Protein 4MPH (pdb70)

Nearest PDB structures (foldseek):
  4mph-assembly1_B  TM=1.005E+00  e=1.542E-41  Bacillus anthracis
  4jid-assembly1_A  TM=9.919E-01  e=3.535E-38  Bacillus anthracis str. Ames
  4jid-assembly2_B  TM=9.952E-01  e=9.475E-37  Bacillus anthracis str. Ames
  4ox3-assembly1_A  TM=9.688E-01  e=3.062E-25  Bacillus subtilis subsp. subtilis str. 168
  4oxd-assembly5_E  TM=8.898E-01  e=6.301E-14  Streptococcus pneumoniae R6

Structure (mmCIF, N/CA/C/O backbone):
data_4MPH
#
_entry.id   4MPH
#
_cell.length_a   76.831
_cell.length_b   112.337
_cell.length_c   125.666
_cell.angle_alpha   90.00
_cell.angle_beta   90.00
_cell.angle_gamma   90.00
#
_symmetry.space_group_name_H-M   'I 2 2 2'
#
loop_
_entity.id
_entity.type
_entity.pdbx_description
1 polymer 'D-alanyl-D-alanine carboxypeptidase family protein'
2 non-polymer 'ZINC ION'
3 non-polymer 'CHLORIDE ION'
4 non-polymer 3,6,9,12,15,18,21,24,27,30,33,36,39-TRIDECAOXAHENTETRACONTANE-1,41-DIOL
5 water water
#
loop_
_atom_site.group_PDB
_atom_site.id
_atom_site.type_symbol
_atom_site.label_atom_id
_atom_site.label_alt_id
_atom_site.label_comp_id
_atom_site.label_asym_id
_atom_site.label_entity_id
_atom_site.label_seq_id
_atom_site.pdbx_PDB_ins_code
_atom_site.Cartn_x
_atom_site.Cartn_y
_atom_site.Cartn_z
_atom_site.occupancy
_atom_site.B_iso_or_equiv
_atom_site.auth_seq_id
_atom_site.auth_comp_id
_atom_site.auth_asym_id
_atom_site.auth_atom_id
_atom_site.pdbx_PDB_model_num
ATOM 1 N N . ALA A 1 4 ? 31.796 47.489 3.843 1.00 90.41 55 ALA A N 1
ATOM 2 C CA . ALA A 1 4 ? 33.138 47.793 3.358 1.00 87.65 55 ALA A CA 1
ATOM 3 C C . ALA A 1 4 ? 33.477 49.274 3.529 1.00 89.06 55 ALA A C 1
ATOM 4 O O . ALA A 1 4 ? 33.230 50.093 2.640 1.00 89.77 55 ALA A O 1
ATOM 6 N N . SER A 1 5 ? 34.046 49.601 4.685 1.00 88.31 56 SER A N 1
ATOM 7 C CA . SER A 1 5 ? 34.470 50.959 4.999 1.00 84.81 56 SER A CA 1
ATOM 8 C C . SER A 1 5 ? 35.993 51.018 5.153 1.00 77.59 56 SER A C 1
ATOM 9 O O . SER A 1 5 ? 36.686 50.014 4.962 1.00 67.35 56 SER A O 1
ATOM 12 N N . SER A 1 6 ? 36.502 52.194 5.511 1.00 77.31 57 SER A N 1
ATOM 13 C CA . SER A 1 6 ? 37.942 52.435 5.601 1.00 72.15 57 SER A CA 1
ATOM 14 C C . SER A 1 6 ? 38.653 51.563 6.641 1.00 60.91 57 SER A C 1
ATOM 15 O O . SER A 1 6 ? 39.746 51.048 6.391 1.00 50.86 57 SER A O 1
ATOM 18 N N . PHE A 1 7 ? 38.041 51.402 7.810 1.00 51.67 58 PHE A N 1
ATOM 19 C CA . PHE A 1 7 ? 38.659 50.613 8.872 1.00 54.64 58 PHE A CA 1
ATOM 20 C C . PHE A 1 7 ? 38.485 49.107 8.652 1.00 44.95 58 PHE A C 1
ATOM 21 O O . PHE A 1 7 ? 39.158 48.303 9.293 1.00 42.40 58 PHE A O 1
ATOM 29 N N . ALA A 1 8 ? 37.580 48.729 7.751 1.00 41.04 59 ALA A N 1
ATOM 30 C CA . ALA A 1 8 ? 37.428 47.321 7.381 1.00 41.29 59 ALA A CA 1
ATOM 31 C C . ALA A 1 8 ? 38.360 46.935 6.226 1.00 42.75 59 ALA A C 1
ATOM 32 O O . ALA A 1 8 ? 38.386 45.778 5.794 1.00 40.15 59 ALA A O 1
ATOM 34 N N . SER A 1 9 ? 39.114 47.907 5.720 1.00 39.11 60 SER A N 1
ATOM 35 C CA . SER A 1 9 ? 40.076 47.629 4.661 1.00 40.02 60 SER A CA 1
ATOM 36 C C . SER A 1 9 ? 41.164 46.681 5.150 1.00 32.92 60 SER A C 1
ATOM 37 O O . SER A 1 9 ? 41.633 46.776 6.293 1.00 29.09 60 SER A O 1
ATOM 40 N N . VAL A 1 10 ? 41.563 45.766 4.275 1.00 33.98 61 VAL A N 1
ATOM 41 C CA . VAL A 1 10 ? 42.686 44.870 4.541 1.00 31.63 61 VAL A CA 1
ATOM 42 C C . VAL A 1 10 ? 43.971 45.683 4.740 1.00 30.67 61 VAL A C 1
ATOM 43 O O . VAL A 1 10 ? 44.914 45.238 5.410 1.00 29.89 61 VAL A O 1
ATOM 47 N N . GLN A 1 11 ? 43.996 46.898 4.195 1.00 27.43 62 GLN A N 1
ATOM 48 C CA . GLN A 1 11 ? 45.155 47.773 4.376 1.00 27.83 62 GLN A CA 1
ATOM 49 C C . GLN A 1 11 ? 44.988 48.811 5.489 1.00 32.40 62 GLN A C 1
ATOM 50 O O . GLN A 1 11 ? 45.811 49.715 5.614 1.00 32.14 62 GLN A O 1
ATOM 56 N N . ALA A 1 12 ? 43.937 48.682 6.297 1.00 33.93 63 ALA A N 1
ATOM 57 C CA . ALA A 1 12 ? 43.663 49.657 7.358 1.00 34.59 63 ALA A CA 1
ATOM 58 C C . ALA A 1 12 ? 44.823 49.830 8.355 1.00 30.70 63 ALA A C 1
ATOM 59 O O . ALA A 1 12 ? 45.486 48.862 8.743 1.00 25.26 63 ALA A O 1
ATOM 61 N N . VAL A 1 13 ? 45.063 51.069 8.774 1.00 29.11 64 VAL A N 1
ATOM 62 C CA . VAL A 1 13 ? 46.054 51.330 9.812 1.00 32.06 64 VAL A CA 1
ATOM 63 C C . VAL A 1 13 ? 45.368 51.516 11.163 1.00 31.82 64 VAL A C 1
ATOM 64 O O . VAL A 1 13 ? 44.558 52.425 11.338 1.00 33.70 64 VAL A O 1
ATOM 68 N N . VAL A 1 14 ? 45.684 50.643 12.110 1.00 28.20 65 VAL A N 1
ATOM 69 C CA . VAL A 1 14 ? 45.215 50.803 13.480 1.00 25.82 65 VAL A CA 1
ATOM 70 C C . VAL A 1 14 ? 46.437 50.883 14.381 1.00 29.65 65 VAL A C 1
ATOM 71 O O . VAL A 1 14 ? 47.251 49.954 14.414 1.00 27.99 65 VAL A O 1
ATOM 75 N N . ASN A 1 15 ? 46.581 52.003 15.084 1.00 30.18 66 ASN A N 1
ATOM 76 C CA . ASN A 1 15 ? 47.706 52.202 16.001 1.00 32.68 66 ASN A CA 1
ATOM 77 C C . ASN A 1 15 ? 47.302 53.164 17.115 1.00 34.23 66 ASN A C 1
ATOM 78 O O . ASN A 1 15 ? 46.111 53.449 17.279 1.00 32.26 66 ASN A O 1
ATOM 83 N N . LYS A 1 16 ? 48.275 53.685 17.856 1.00 37.45 67 LYS A N 1
ATOM 84 C CA . LYS A 1 16 ? 47.961 54.583 18.971 1.00 42.16 67 LYS A CA 1
ATOM 85 C C . LYS A 1 16 ? 47.192 55.802 18.492 1.00 40.82 67 LYS A C 1
ATOM 86 O O . LYS A 1 16 ? 46.279 56.275 19.168 1.00 37.68 67 LYS A O 1
ATOM 92 N N . GLU A 1 17 ? 47.557 56.300 17.315 1.00 40.24 68 GLU A N 1
ATOM 93 C CA . GLU A 1 17 ? 46.913 57.486 16.769 1.00 46.79 68 GLU A CA 1
ATOM 94 C C . GLU A 1 17 ? 45.555 57.149 16.159 1.00 38.91 68 GLU A C 1
ATOM 95 O O . GLU A 1 17 ? 44.553 57.812 16.440 1.00 38.85 68 GLU A O 1
ATOM 101 N N . TYR A 1 18 ? 45.520 56.106 15.338 1.00 34.86 69 TYR A N 1
ATOM 102 C CA . TYR A 1 18 ? 44.299 55.770 14.610 1.00 38.79 69 TYR A CA 1
ATOM 103 C C . TYR A 1 18 ? 43.607 54.538 15.193 1.00 35.16 69 TYR A C 1
ATOM 104 O O . TYR A 1 18 ? 44.145 53.431 15.152 1.00 36.10 69 TYR A O 1
ATOM 113 N N . GLY A 1 19 ? 42.411 54.736 15.743 1.00 37.29 70 GLY A N 1
ATOM 114 C CA . GLY A 1 19 ? 41.694 53.651 16.387 1.00 37.87 70 GLY A CA 1
ATOM 115 C C . GLY A 1 19 ? 40.503 53.149 15.592 1.00 41.51 70 GLY A C 1
ATOM 116 O O . GLY A 1 19 ? 40.157 53.711 14.551 1.00 41.54 70 GLY A O 1
ATOM 117 N N . LEU A 1 20 ? 39.880 52.084 16.091 1.00 38.45 71 LEU A N 1
ATOM 118 C CA . LEU A 1 20 ? 38.690 51.504 15.476 1.00 36.03 71 LEU A CA 1
ATOM 119 C C . LEU A 1 20 ? 37.437 51.985 16.176 1.00 43.43 71 LEU A C 1
ATOM 120 O O . LEU A 1 20 ? 37.512 52.483 17.301 1.00 48.29 71 LEU A O 1
ATOM 125 N N . PRO A 1 21 ? 36.273 51.840 15.513 1.00 49.83 72 PRO A N 1
ATOM 126 C CA . PRO A 1 21 ? 34.993 52.012 16.213 1.00 50.12 72 PRO A CA 1
ATOM 127 C C . PRO A 1 21 ? 34.913 51.031 17.380 1.00 49.46 72 PRO A C 1
ATOM 128 O O . PRO A 1 21 ? 35.470 49.936 17.270 1.00 44.86 72 PRO A O 1
ATOM 132 N N . GLU A 1 22 ? 34.248 51.400 18.473 1.00 56.53 73 GLU A N 1
ATOM 133 C CA . GLU A 1 22 ? 34.259 50.546 19.665 1.00 59.19 73 GLU A CA 1
ATOM 134 C C . GLU A 1 22 ? 33.407 49.285 19.511 1.00 53.83 73 GLU A C 1
ATOM 135 O O . GLU A 1 22 ? 33.667 48.268 20.159 1.00 54.15 73 GLU A O 1
ATOM 141 N N . ASP A 1 23 ? 32.399 49.348 18.649 1.00 53.53 74 ASP A N 1
ATOM 142 C CA . ASP A 1 23 ? 31.621 48.157 18.339 1.00 60.07 74 ASP A CA 1
ATOM 143 C C . ASP A 1 23 ? 32.258 47.279 17.251 1.00 58.06 74 ASP A C 1
ATOM 144 O O . ASP A 1 23 ? 31.665 46.276 16.848 1.00 64.93 74 ASP A O 1
ATOM 149 N N . TYR A 1 24 ? 33.450 47.639 16.773 1.00 47.62 75 TYR A N 1
ATOM 150 C CA . TYR A 1 24 ? 33.969 46.967 15.577 1.00 41.26 75 TYR A CA 1
ATOM 151 C C . TYR A 1 24 ? 34.375 45.511 15.783 1.00 37.07 75 TYR A C 1
ATOM 152 O O . TYR A 1 24 ? 35.309 45.190 16.534 1.00 32.83 75 TYR A O 1
ATOM 161 N N . LYS A 1 25 ? 33.658 44.645 15.079 1.00 36.67 76 LYS A N 1
ATOM 162 C CA . LYS A 1 25 ? 33.976 43.233 14.995 1.00 39.19 76 LYS A CA 1
ATOM 163 C C . LYS A 1 25 ? 33.790 42.834 13.540 1.00 35.13 76 LYS A C 1
ATOM 164 O O . LYS A 1 25 ? 32.731 43.089 12.965 1.00 35.94 76 LYS A O 1
ATOM 170 N N . PRO A 1 26 ? 34.811 42.220 12.932 1.00 31.16 77 PRO A N 1
ATOM 171 C CA . PRO A 1 26 ? 34.655 41.751 11.546 1.00 31.43 77 PRO A CA 1
ATOM 172 C C . PRO A 1 26 ? 33.522 40.732 11.447 1.00 39.90 77 PRO A C 1
ATOM 173 O O . PRO A 1 26 ? 33.281 40.015 12.416 1.00 33.72 77 PRO A O 1
ATOM 177 N N . GLU A 1 27 ? 32.836 40.665 10.309 1.00 38.34 78 GLU A N 1
ATOM 178 C CA . GLU A 1 27 ? 31.678 39.780 10.188 1.00 38.64 78 GLU A CA 1
ATOM 179 C C . GLU A 1 27 ? 32.002 38.483 9.461 1.00 38.91 78 GLU A C 1
ATOM 180 O O . GLU A 1 27 ? 31.125 37.640 9.259 1.00 41.01 78 GLU A O 1
ATOM 186 N N . ASP A 1 28 ? 33.268 38.318 9.093 1.00 25.38 79 ASP A N 1
ATOM 187 C CA . ASP A 1 28 ? 33.688 37.149 8.337 1.00 29.43 79 ASP A CA 1
ATOM 188 C C . ASP A 1 28 ? 34.775 36.381 9.089 1.00 30.70 79 ASP A C 1
ATOM 189 O O . ASP A 1 28 ? 35.715 35.855 8.481 1.00 20.78 79 ASP A O 1
ATOM 194 N N . LEU A 1 29 ? 34.652 36.313 10.415 1.00 22.47 80 LEU A N 1
ATOM 195 C CA . LEU A 1 29 ? 35.655 35.614 11.209 1.00 24.84 80 LEU A CA 1
ATOM 196 C C . LEU A 1 29 ? 35.551 34.095 11.011 1.00 18.49 80 LEU A C 1
ATOM 197 O O . LEU A 1 29 ? 34.452 33.529 10.985 1.00 19.79 80 LEU A O 1
ATOM 202 N N . VAL A 1 30 ? 36.701 33.440 10.873 1.00 17.14 81 VAL A N 1
ATOM 203 C CA . VAL A 1 30 ? 36.752 31.977 10.754 1.00 17.66 81 VAL A CA 1
ATOM 204 C C . VAL A 1 30 ? 38.009 31.509 11.469 1.00 19.39 81 VAL A C 1
ATOM 205 O O . VAL A 1 30 ? 38.930 32.306 11.682 1.00 18.51 81 VAL A O 1
ATOM 209 N N . VAL A 1 31 ? 38.062 30.233 11.846 1.00 18.52 82 VAL A N 1
ATOM 210 C CA . VAL A 1 31 ? 39.282 29.701 12.444 1.00 15.28 82 VAL A CA 1
ATOM 211 C C . VAL A 1 31 ? 40.155 29.075 11.348 1.00 18.48 82 VAL A C 1
ATOM 212 O O . VAL A 1 31 ? 39.705 28.191 10.621 1.00 16.93 82 VAL A O 1
ATOM 216 N N . PRO A 1 32 ? 41.394 29.549 11.204 1.00 19.60 83 PRO A N 1
ATOM 217 C CA . PRO A 1 32 ? 42.241 28.923 10.179 1.00 21.83 83 PRO A CA 1
ATOM 218 C C . PRO A 1 32 ? 42.590 27.470 10.529 1.00 21.27 83 PRO A C 1
ATOM 219 O O . PRO A 1 32 ? 42.804 27.144 11.705 1.00 22.60 83 PRO A O 1
ATOM 223 N N . ASN A 1 33 ? 42.677 26.618 9.511 1.00 20.66 84 ASN A N 1
ATOM 224 C CA . ASN A 1 33 ? 43.051 25.217 9.697 1.00 26.66 84 ASN A CA 1
ATOM 225 C C . ASN A 1 33 ? 44.569 25.053 9.897 1.00 25.83 84 ASN A C 1
ATOM 226 O O . ASN A 1 33 ? 45.271 24.539 9.014 1.00 24.07 84 ASN A O 1
ATOM 231 N N . VAL A 1 34 ? 45.065 25.492 11.056 1.00 20.06 85 VAL A N 1
ATOM 232 C CA . VAL A 1 34 ? 46.494 25.421 11.384 1.00 18.88 85 VAL A CA 1
ATOM 233 C C . VAL A 1 34 ? 46.647 24.927 12.823 1.00 22.82 85 VAL A C 1
ATOM 234 O O . VAL A 1 34 ? 45.676 24.967 13.585 1.00 19.43 85 VAL A O 1
ATOM 238 N N . PRO A 1 35 ? 47.845 24.430 13.191 1.00 20.38 86 PRO A N 1
ATOM 239 C CA . PRO A 1 35 ? 48.077 24.087 14.606 1.00 21.23 86 PRO A CA 1
ATOM 240 C C . PRO A 1 35 ? 48.087 25.332 15.484 1.00 16.96 86 PRO A C 1
ATOM 241 O O . PRO A 1 35 ? 48.646 26.359 15.081 1.00 18.11 86 PRO A O 1
ATOM 245 N N . PHE A 1 36 ? 47.513 25.218 16.680 1.00 17.06 87 PHE A N 1
ATOM 246 C CA . PHE A 1 36 ? 47.488 26.294 17.667 1.00 19.42 87 PHE A CA 1
ATOM 247 C C . PHE A 1 36 ? 48.262 25.884 18.913 1.00 21.16 87 PHE A C 1
ATOM 248 O O . PHE A 1 36 ? 48.478 24.697 19.146 1.00 19.26 87 PHE A O 1
ATOM 256 N N . SER A 1 37 ? 48.643 26.863 19.729 1.00 17.02 88 SER A N 1
ATOM 257 C CA . SER A 1 37 ? 49.413 26.603 20.946 1.00 18.99 88 SER A CA 1
ATOM 258 C C . SER A 1 37 ? 48.515 26.262 22.138 1.00 22.14 88 SER A C 1
ATOM 259 O O . SER A 1 37 ? 48.997 25.988 23.243 1.00 19.60 88 SER A O 1
ATOM 262 N N . PHE A 1 38 ? 47.206 26.278 21.915 1.00 18.08 89 PHE A N 1
ATOM 263 C CA . PHE A 1 38 ? 46.242 25.858 22.939 1.00 21.60 89 PHE A CA 1
ATOM 264 C C . PHE A 1 38 ? 45.177 25.004 22.255 1.00 20.54 89 PHE A C 1
ATOM 265 O O . PHE A 1 38 ? 44.952 25.132 21.046 1.00 19.99 89 PHE A O 1
ATOM 273 N N . SER A 1 39 ? 44.506 24.153 23.023 1.00 17.72 90 SER A N 1
ATOM 274 C CA . SER A 1 39 ? 43.456 23.309 22.471 1.00 26.35 90 SER A CA 1
ATOM 275 C C . SER A 1 39 ? 42.096 23.981 22.649 1.00 30.56 90 SER A C 1
ATOM 276 O O . SER A 1 39 ? 41.927 24.825 23.533 1.00 26.52 90 SER A O 1
ATOM 279 N N . GLY A 1 40 ? 41.138 23.605 21.804 1.00 29.59 91 GLY A N 1
ATOM 280 C CA . GLY A 1 40 ? 39.784 24.118 21.903 1.00 29.67 91 GLY A CA 1
ATOM 281 C C . GLY A 1 40 ? 39.577 25.341 21.029 1.00 27.83 91 GLY A C 1
ATOM 282 O O . GLY A 1 40 ? 40.493 25.789 20.325 1.00 23.53 91 GLY A O 1
ATOM 283 N N . THR A 1 41 ? 38.366 25.888 21.083 1.00 22.88 92 THR A N 1
ATOM 284 C CA . THR A 1 41 ? 38.007 27.057 20.282 1.00 19.62 92 THR A CA 1
ATOM 285 C C . THR A 1 41 ? 37.719 28.258 21.174 1.00 16.69 92 THR A C 1
ATOM 286 O O . THR A 1 41 ? 36.845 28.209 22.047 1.00 22.57 92 THR A O 1
ATOM 290 N N . LEU A 1 42 ? 38.435 29.347 20.925 1.00 15.37 93 LEU A N 1
ATOM 291 C CA . LEU A 1 42 ? 38.300 30.562 21.719 1.00 22.12 93 LEU A CA 1
ATOM 292 C C . LEU A 1 42 ? 38.192 31.701 20.728 1.00 20.59 93 LEU A C 1
ATOM 293 O O . LEU A 1 42 ? 38.473 31.498 19.556 1.00 15.05 93 LEU A O 1
ATOM 298 N N . GLU A 1 43 ? 37.794 32.891 21.171 1.00 17.85 94 GLU A N 1
ATOM 299 C CA . GLU A 1 43 ? 37.711 34.019 20.239 1.00 15.11 94 GLU A CA 1
ATOM 300 C C . GLU A 1 43 ? 39.060 34.296 19.577 1.00 18.46 94 GLU A C 1
ATOM 301 O O . GLU A 1 43 ? 39.107 34.704 18.416 1.00 18.66 94 GLU A O 1
ATOM 307 N N . LYS A 1 44 ? 40.156 34.050 20.298 1.00 13.06 95 LYS A N 1
ATOM 308 C CA . LYS A 1 44 ? 41.503 34.290 19.736 1.00 14.60 95 LYS A CA 1
ATOM 309 C C . LYS A 1 44 ? 41.908 33.265 18.667 1.00 18.98 95 LYS A C 1
ATOM 310 O O . LYS A 1 44 ? 42.976 33.387 18.027 1.00 15.75 95 LYS A O 1
ATOM 316 N N . SER A 1 45 ? 41.056 32.262 18.465 1.00 17.77 96 SER A N 1
ATOM 317 C CA . SER A 1 45 ? 41.266 31.295 17.389 1.00 17.68 96 SER A CA 1
ATOM 318 C C . SER A 1 45 ? 40.974 31.888 16.014 1.00 16.98 96 SER A C 1
ATOM 319 O O . SER A 1 45 ? 41.406 31.336 15.006 1.00 17.56 96 SER A O 1
ATOM 322 N N . TYR A 1 46 ? 40.228 32.992 15.964 1.00 15.47 97 TYR A N 1
ATOM 323 C CA . TYR A 1 46 ? 39.650 33.465 14.691 1.00 15.01 97 TYR A CA 1
ATOM 324 C C . TYR A 1 46 ? 40.469 34.533 13.960 1.00 18.46 97 TYR A C 1
ATOM 325 O O . TYR A 1 46 ? 41.146 35.348 14.584 1.00 16.34 97 TYR A O 1
ATOM 334 N N . LEU A 1 47 ? 40.374 34.533 12.633 1.00 14.13 98 LEU A N 1
ATOM 335 C CA . LEU A 1 47 ? 40.865 35.629 11.808 1.00 19.94 98 LEU A CA 1
ATOM 336 C C . LEU A 1 47 ? 39.791 35.911 10.777 1.00 17.82 98 LEU A C 1
ATOM 337 O O . LEU A 1 47 ? 38.934 35.052 10.524 1.00 17.83 98 LEU A O 1
ATOM 342 N N . ARG A 1 48 ? 39.828 37.094 10.169 1.00 19.87 99 ARG A N 1
ATOM 343 C CA . ARG A 1 48 ? 38.978 37.338 9.010 1.00 20.15 99 ARG A CA 1
ATOM 344 C C . ARG A 1 48 ? 39.348 36.332 7.930 1.00 19.24 99 ARG A C 1
ATOM 345 O O . ARG A 1 48 ? 40.514 35.954 7.800 1.00 16.71 99 ARG A O 1
ATOM 353 N N . LYS A 1 49 ? 38.340 35.903 7.177 1.00 20.52 100 LYS A N 1
ATOM 354 C CA . LYS A 1 49 ? 38.469 34.821 6.208 1.00 19.81 100 LYS A CA 1
ATOM 355 C C . LYS A 1 49 ? 39.687 34.955 5.278 1.00 24.60 100 LYS A C 1
ATOM 356 O O . LYS A 1 49 ? 40.439 33.995 5.092 1.00 21.78 100 LYS A O 1
ATOM 362 N N . GLU A 1 50 ? 39.886 36.132 4.691 1.00 22.67 101 GLU A N 1
ATOM 363 C CA . GLU A 1 50 ? 41.037 36.315 3.801 1.00 21.20 101 GLU A CA 1
ATOM 364 C C . GLU A 1 50 ? 42.354 36.119 4.546 1.00 27.35 101 GLU A C 1
ATOM 365 O O . GLU A 1 50 ? 43.305 35.537 4.007 1.00 23.36 101 GLU A O 1
ATOM 371 N N . ALA A 1 51 ? 42.417 36.579 5.792 1.00 22.50 102 ALA A N 1
ATOM 372 C CA . ALA A 1 51 ? 43.656 36.428 6.553 1.00 20.47 102 ALA A CA 1
ATOM 373 C C . ALA A 1 51 ? 43.856 34.988 7.029 1.00 22.56 102 ALA A C 1
ATOM 374 O O . ALA A 1 51 ? 44.986 34.515 7.130 1.00 18.91 102 ALA A O 1
ATOM 376 N N . ALA A 1 52 ? 42.758 34.297 7.339 1.00 18.35 103 ALA A N 1
ATOM 377 C CA . ALA A 1 52 ? 42.842 32.898 7.779 1.00 17.74 103 ALA A CA 1
ATOM 378 C C . ALA A 1 52 ? 43.349 31.992 6.651 1.00 16.19 103 ALA A C 1
ATOM 379 O O . ALA A 1 52 ? 44.162 31.077 6.871 1.00 18.81 103 ALA A O 1
ATOM 381 N N . GLU A 1 53 ? 42.854 32.231 5.445 1.00 18.92 104 GLU A N 1
ATOM 382 C CA A GLU A 1 53 ? 43.320 31.479 4.293 0.51 23.56 104 GLU A CA 1
ATOM 383 C CA B GLU A 1 53 ? 43.318 31.495 4.275 0.49 23.51 104 GLU A CA 1
ATOM 384 C C . GLU A 1 53 ? 44.797 31.780 4.022 1.00 22.58 104 GLU A C 1
ATOM 385 O O . GLU A 1 53 ? 45.565 30.884 3.673 1.00 22.95 104 GLU A O 1
ATOM 396 N N . ALA A 1 54 ? 45.205 33.032 4.213 1.00 21.56 105 ALA A N 1
ATOM 397 C CA . ALA A 1 54 ? 46.613 33.382 4.016 1.00 21.58 105 ALA A CA 1
ATOM 398 C C . ALA A 1 54 ? 47.498 32.745 5.092 1.00 20.18 105 ALA A C 1
ATOM 399 O O . ALA A 1 54 ? 48.633 32.347 4.816 1.00 21.26 105 ALA A O 1
ATOM 401 N N . LEU A 1 55 ? 46.983 32.637 6.316 1.00 16.07 106 LEU A N 1
ATOM 402 C CA . LEU A 1 55 ? 47.756 32.020 7.387 1.00 15.09 106 LEU A CA 1
ATOM 403 C C . LEU A 1 55 ? 47.983 30.544 7.080 1.00 16.41 106 LEU A C 1
ATOM 404 O O . LEU A 1 55 ? 49.070 30.024 7.309 1.00 15.93 106 LEU A O 1
ATOM 409 N N . GLU A 1 56 ? 46.953 29.873 6.561 1.00 17.38 107 GLU A N 1
ATOM 410 C CA . GLU A 1 56 ? 47.070 28.468 6.166 1.00 20.83 107 GLU A CA 1
ATOM 411 C C . GLU A 1 56 ? 48.140 28.305 5.090 1.00 26.59 107 GLU A C 1
ATOM 412 O O . GLU A 1 56 ? 48.925 27.353 5.113 1.00 20.53 107 GLU A O 1
ATOM 418 N N . ARG A 1 57 ? 48.159 29.233 4.140 1.00 18.69 108 ARG A N 1
ATOM 419 C CA . ARG A 1 57 ? 49.161 29.215 3.079 1.00 19.97 108 ARG A CA 1
ATOM 420 C C . ARG A 1 57 ? 50.547 29.414 3.666 1.00 18.40 108 ARG A C 1
ATOM 421 O O . ARG A 1 57 ? 51.484 28.687 3.333 1.00 22.24 108 ARG A O 1
ATOM 429 N N . LEU A 1 58 ? 50.676 30.397 4.549 1.00 20.29 109 LEU A N 1
ATOM 430 C CA . LEU A 1 58 ? 51.958 30.662 5.193 1.00 23.36 109 LEU A CA 1
ATOM 431 C C . LEU A 1 58 ? 52.478 29.422 5.922 1.00 21.07 109 LEU A C 1
ATOM 432 O O . LEU A 1 58 ? 53.641 29.057 5.770 1.00 20.34 109 LEU A O 1
ATOM 437 N N . PHE A 1 59 ? 51.622 28.763 6.703 1.00 18.61 110 PHE A N 1
ATOM 438 C CA . PHE A 1 59 ? 52.080 27.586 7.458 1.00 21.56 110 PHE A CA 1
ATOM 439 C C . PHE A 1 59 ? 52.469 26.440 6.526 1.00 27.21 110 PHE A C 1
ATOM 440 O O . PHE A 1 59 ? 53.414 25.698 6.814 1.00 22.23 110 PHE A O 1
ATOM 448 N N . ASP A 1 60 ? 51.756 26.301 5.409 1.00 21.68 111 ASP A N 1
ATOM 449 C CA . ASP A 1 60 ? 52.147 25.322 4.388 1.00 23.17 111 ASP A CA 1
ATOM 450 C C . ASP A 1 60 ? 53.521 25.600 3.800 1.00 27.92 111 ASP A C 1
ATOM 451 O O . ASP A 1 60 ? 54.333 24.683 3.614 1.00 26.48 111 ASP A O 1
ATOM 456 N N . LEU A 1 61 ? 53.763 26.858 3.443 1.00 24.47 112 LEU A N 1
ATOM 457 C CA . LEU A 1 61 ? 55.054 27.234 2.876 1.00 26.60 112 LEU A CA 1
ATOM 458 C C . LEU A 1 61 ? 56.171 26.991 3.896 1.00 26.66 112 LEU A C 1
ATOM 459 O O . LEU A 1 61 ? 57.288 26.608 3.529 1.00 27.88 112 LEU A O 1
ATOM 464 N N . ALA A 1 62 ? 55.864 27.205 5.174 1.00 21.14 113 ALA A N 1
ATOM 465 C CA . ALA A 1 62 ? 56.858 26.995 6.229 1.00 22.84 113 ALA A CA 1
ATOM 466 C C . ALA A 1 62 ? 57.190 25.509 6.318 1.00 25.27 113 ALA A C 1
ATOM 467 O O . ALA A 1 62 ? 58.366 25.113 6.312 1.00 27.26 113 ALA A O 1
ATOM 469 N N . ASN A 1 63 ? 56.142 24.690 6.372 1.00 28.54 114 ASN A N 1
ATOM 470 C CA . ASN A 1 63 ? 56.298 23.236 6.413 1.00 35.70 114 ASN A CA 1
ATOM 471 C C . ASN A 1 63 ? 57.167 22.655 5.304 1.00 35.30 114 ASN A C 1
ATOM 472 O O . ASN A 1 63 ? 57.915 21.707 5.542 1.00 41.31 114 ASN A O 1
ATOM 477 N N . LYS A 1 64 ? 57.072 23.215 4.100 1.00 34.47 115 LYS A N 1
ATOM 478 C CA . LYS A 1 64 ? 57.869 22.730 2.971 1.00 39.93 115 LYS A CA 1
ATOM 479 C C . LYS A 1 64 ? 59.354 22.884 3.229 1.00 33.96 115 LYS A C 1
ATOM 480 O O . LYS A 1 64 ? 60.172 22.172 2.651 1.00 37.13 115 LYS A O 1
ATOM 486 N N . GLU A 1 65 ? 59.703 23.823 4.098 1.00 31.74 116 GLU A N 1
ATOM 487 C CA . GLU A 1 65 ? 61.100 24.072 4.416 1.00 37.62 116 GLU A CA 1
ATOM 488 C C . GLU A 1 65 ? 61.463 23.592 5.829 1.00 37.96 116 GLU A C 1
ATOM 489 O O . GLU A 1 65 ? 62.461 24.029 6.396 1.00 37.45 116 GLU A O 1
ATOM 495 N N . GLY A 1 66 ? 60.646 22.700 6.388 1.00 35.05 117 GLY A N 1
ATOM 496 C CA . GLY A 1 66 ? 60.925 22.117 7.691 1.00 40.39 117 GLY A CA 1
ATOM 497 C C . GLY A 1 66 ? 60.714 23.070 8.858 1.00 39.82 117 GLY A C 1
ATOM 498 O O . GLY A 1 66 ? 61.321 22.922 9.926 1.00 43.41 117 GLY A O 1
ATOM 499 N N . ILE A 1 67 ? 59.849 24.055 8.653 1.00 26.97 118 ILE A N 1
ATOM 500 C CA . ILE A 1 67 ? 59.580 25.048 9.677 1.00 26.31 118 ILE A CA 1
ATOM 501 C C . ILE A 1 67 ? 58.170 24.823 10.219 1.00 26.83 118 ILE A C 1
ATOM 502 O O . ILE A 1 67 ? 57.191 24.888 9.456 1.00 21.87 118 ILE A O 1
ATOM 507 N N . GLN A 1 68 ? 58.061 24.559 11.523 1.00 27.59 119 GLN A N 1
ATOM 508 C CA . GLN A 1 68 ? 56.756 24.323 12.158 1.00 25.02 119 GLN A CA 1
ATOM 509 C C . GLN A 1 68 ? 56.324 25.523 12.991 1.00 24.00 119 GLN A C 1
ATOM 510 O O . GLN A 1 68 ? 56.895 25.792 14.052 1.00 26.87 119 GLN A O 1
ATOM 516 N N . LEU A 1 69 ? 55.325 26.252 12.505 1.00 19.91 120 LEU A N 1
ATOM 517 C CA . LEU A 1 69 ? 54.805 27.406 13.224 1.00 19.63 120 LEU A CA 1
ATOM 518 C C . LEU A 1 69 ? 53.533 27.008 13.949 1.00 18.06 120 LEU A C 1
ATOM 519 O O . LEU A 1 69 ? 52.818 26.108 13.494 1.00 21.56 120 LEU A O 1
ATOM 524 N N . ASN A 1 70 ? 53.250 27.673 15.069 1.00 17.18 121 ASN A N 1
ATOM 525 C CA . ASN A 1 70 ? 51.985 27.496 15.789 1.00 13.41 121 ASN A CA 1
ATOM 526 C C . ASN A 1 70 ? 51.308 28.845 15.961 1.00 13.56 121 ASN A C 1
ATOM 527 O O . ASN A 1 70 ? 51.963 29.843 16.292 1.00 16.96 121 ASN A O 1
ATOM 532 N N . ALA A 1 71 ? 49.998 28.872 15.753 1.00 15.64 122 ALA A N 1
ATOM 533 C CA . ALA A 1 71 ? 49.225 30.087 15.942 1.00 13.90 122 ALA A CA 1
ATOM 534 C C . ALA A 1 71 ? 48.941 30.244 17.435 1.00 15.79 122 ALA A C 1
ATOM 535 O O . ALA A 1 71 ? 48.551 29.279 18.102 1.00 14.29 122 ALA A O 1
ATOM 537 N N . VAL A 1 72 ? 49.114 31.457 17.956 1.00 16.98 123 VAL A N 1
ATOM 538 C CA . VAL A 1 72 ? 48.973 31.689 19.392 1.00 13.65 123 VAL A CA 1
ATOM 539 C C . VAL A 1 72 ? 47.764 32.538 19.751 1.00 20.61 123 VAL A C 1
ATOM 540 O O . VAL A 1 72 ? 47.042 32.222 20.705 1.00 19.89 123 VAL A O 1
ATOM 544 N N . SER A 1 73 ? 47.536 33.614 19.000 1.00 16.19 124 SER A N 1
ATOM 545 C CA A SER A 1 73 ? 46.452 34.539 19.318 0.53 17.96 124 SER A CA 1
ATOM 546 C CA B SER A 1 73 ? 46.417 34.506 19.298 0.47 17.46 124 SER A CA 1
ATOM 547 C C . SER A 1 73 ? 46.089 35.445 18.148 1.00 19.21 124 SER A C 1
ATOM 548 O O . SER A 1 73 ? 46.939 36.221 17.669 1.00 17.38 124 SER A O 1
ATOM 553 N N . GLY A 1 74 ? 44.835 35.360 17.707 1.00 16.85 125 GLY A N 1
ATOM 554 C CA . GLY A 1 74 ? 44.347 36.175 16.610 1.00 14.93 125 GLY A CA 1
ATOM 555 C C . GLY A 1 74 ? 43.389 37.258 17.069 1.00 13.99 125 GLY A C 1
ATOM 556 O O . GLY A 1 74 ? 43.797 38.232 17.714 1.00 14.37 125 GLY A O 1
ATOM 557 N N . PHE A 1 75 ? 42.107 37.099 16.736 1.00 12.21 126 PHE A N 1
ATOM 558 C CA . PHE A 1 75 ? 41.131 38.131 17.049 1.00 14.57 126 PHE A CA 1
ATOM 559 C C . PHE A 1 75 ? 41.043 38.401 18.545 1.00 21.53 126 PHE A C 1
ATOM 560 O O . PHE A 1 75 ? 41.027 37.472 19.369 1.00 17.20 126 PHE A O 1
ATOM 568 N N . ARG A 1 76 ? 40.991 39.682 18.895 1.00 23.20 127 ARG A N 1
ATOM 569 C CA . ARG A 1 76 ? 40.742 40.070 20.271 1.00 26.30 127 ARG A CA 1
ATOM 570 C C . ARG A 1 76 ? 39.806 41.267 20.254 1.00 22.12 127 ARG A C 1
ATOM 571 O O . ARG A 1 76 ? 40.074 42.272 19.608 1.00 21.06 127 ARG A O 1
ATOM 579 N N . SER A 1 77 ? 38.698 41.148 20.961 1.00 23.44 128 SER A N 1
ATOM 580 C CA . SER A 1 77 ? 37.672 42.175 20.894 1.00 29.10 128 SER A CA 1
ATOM 581 C C . SER A 1 77 ? 38.067 43.440 21.649 1.00 29.40 128 SER A C 1
ATOM 582 O O . SER A 1 77 ? 39.005 43.443 22.453 1.00 27.32 128 SER A O 1
ATOM 585 N N . TYR A 1 78 ? 37.328 44.512 21.383 1.00 32.22 129 TYR A N 1
ATOM 586 C CA . TYR A 1 78 ? 37.434 45.754 22.136 1.00 36.33 129 TYR A CA 1
ATOM 587 C C . TYR A 1 78 ? 37.354 45.503 23.645 1.00 39.38 129 TYR A C 1
ATOM 588 O O . TYR A 1 78 ? 38.177 46.006 24.418 1.00 36.14 129 TYR A O 1
ATOM 597 N N . ASP A 1 79 ? 36.363 44.721 24.060 1.00 31.94 130 ASP A N 1
ATOM 598 C CA . ASP A 1 79 ? 36.150 44.457 25.482 1.00 48.33 130 ASP A CA 1
ATOM 599 C C . ASP A 1 79 ? 37.355 43.780 26.127 1.00 36.54 130 ASP A C 1
ATOM 600 O O . ASP A 1 79 ? 37.752 44.114 27.247 1.00 39.63 130 ASP A O 1
ATOM 605 N N . TYR A 1 80 ? 37.940 42.824 25.414 1.00 34.59 131 TYR A N 1
ATOM 606 C CA A TYR A 1 80 ? 39.130 42.133 25.904 0.45 36.63 131 TYR A CA 1
ATOM 607 C CA B TYR A 1 80 ? 39.116 42.138 25.918 0.55 36.45 131 TYR A CA 1
ATOM 608 C C . TYR A 1 80 ? 40.262 43.121 26.125 1.00 37.75 131 TYR A C 1
ATOM 609 O O . TYR A 1 80 ? 40.942 43.092 27.156 1.00 40.78 131 TYR A O 1
ATOM 626 N N . GLN A 1 81 ? 40.468 43.982 25.139 1.00 34.44 132 GLN A N 1
ATOM 627 C CA . GLN A 1 81 ? 41.545 44.955 25.177 1.00 35.44 132 GLN A CA 1
ATOM 628 C C . GLN A 1 81 ? 41.382 45.904 26.353 1.00 38.87 132 GLN A C 1
ATOM 629 O O . GLN A 1 81 ? 42.363 46.313 26.976 1.00 50.51 132 GLN A O 1
ATOM 635 N N . LYS A 1 82 ? 40.134 46.250 26.649 1.00 39.28 133 LYS A N 1
ATOM 636 C CA . LYS A 1 82 ? 39.825 47.118 27.779 1.00 48.79 133 LYS A CA 1
ATOM 637 C C . LYS A 1 82 ? 40.333 46.534 29.092 1.00 51.12 133 LYS A C 1
ATOM 638 O O . LYS A 1 82 ? 40.994 47.220 29.880 1.00 54.25 133 LYS A O 1
ATOM 644 N N . LYS A 1 83 ? 40.028 45.261 29.314 1.00 49.55 134 LYS A N 1
ATOM 645 C CA . LYS A 1 83 ? 40.431 44.579 30.533 1.00 56.25 134 LYS A CA 1
ATOM 646 C C . LYS A 1 83 ? 41.948 44.442 30.600 1.00 56.90 134 LYS A C 1
ATOM 647 O O . LYS A 1 83 ? 42.552 44.552 31.669 1.00 59.21 134 LYS A O 1
ATOM 653 N N . LEU A 1 84 ? 42.555 44.216 29.441 1.00 51.92 135 LEU A N 1
ATOM 654 C CA . LEU A 1 84 ? 43.996 44.029 29.344 1.00 56.31 135 LEU A CA 1
ATOM 655 C C . LEU A 1 84 ? 44.737 45.330 29.642 1.00 60.10 135 LEU A C 1
ATOM 656 O O . LEU A 1 84 ? 45.796 45.326 30.279 1.00 61.29 135 LEU A O 1
ATOM 661 N N . TYR A 1 85 ? 44.169 46.439 29.177 1.00 60.47 136 TYR A N 1
ATOM 662 C CA . TYR A 1 85 ? 44.755 47.761 29.375 1.00 65.02 136 TYR A CA 1
ATOM 663 C C . TYR A 1 85 ? 44.743 48.135 30.849 1.00 68.81 136 TYR A C 1
ATOM 664 O O . TYR A 1 85 ? 45.675 48.767 31.345 1.00 76.41 136 TYR A O 1
ATOM 673 N N . ALA A 1 86 ? 43.682 47.735 31.542 1.00 70.06 137 ALA A N 1
ATOM 674 C CA . ALA A 1 86 ? 43.572 47.940 32.982 1.00 71.91 137 ALA A CA 1
ATOM 675 C C . ALA A 1 86 ? 44.618 47.126 33.746 1.00 84.39 137 ALA A C 1
ATOM 676 O O . ALA A 1 86 ? 45.274 47.631 34.664 1.00 93.27 137 ALA A O 1
ATOM 678 N N . ASN A 1 87 ? 44.762 45.860 33.363 1.00 86.85 138 ASN A N 1
ATOM 679 C CA . ASN A 1 87 ? 45.714 44.951 34.002 1.00 99.64 138 ASN A CA 1
ATOM 680 C C . ASN A 1 87 ? 47.173 45.417 33.912 1.00 108.42 138 ASN A C 1
ATOM 681 O O . ASN A 1 87 ? 48.045 44.894 34.611 1.00 112.93 138 ASN A O 1
ATOM 686 N N . ASN A 1 88 ? 47.424 46.403 33.053 1.00 108.98 139 ASN A N 1
ATOM 687 C CA . ASN A 1 88 ? 48.759 46.972 32.876 1.00 114.87 139 ASN A CA 1
ATOM 688 C C . ASN A 1 88 ? 48.807 48.475 33.167 1.00 117.34 139 ASN A C 1
ATOM 689 O O . ASN A 1 88 ? 49.853 49.112 33.028 1.00 119.32 139 ASN A O 1
ATOM 694 N N . VAL A 1 89 ? 47.664 49.030 33.566 1.00 116.54 140 VAL A N 1
ATOM 695 C CA . VAL A 1 89 ? 47.582 50.424 33.997 1.00 116.26 140 VAL A CA 1
ATOM 696 C C . VAL A 1 89 ? 47.945 50.499 35.481 1.00 118.34 140 VAL A C 1
ATOM 697 O O . VAL A 1 89 ? 47.970 51.576 36.083 1.00 121.17 140 VAL A O 1
ATOM 701 N N . LYS A 1 90 ? 48.249 49.337 36.052 1.00 115.82 141 LYS A N 1
ATOM 702 C CA . LYS A 1 90 ? 48.593 49.219 37.464 1.00 115.97 141 LYS A CA 1
ATOM 703 C C . LYS A 1 90 ? 50.102 49.100 37.667 1.00 115.97 141 LYS A C 1
ATOM 704 O O . LYS A 1 90 ? 50.754 50.033 38.139 1.00 116.80 141 LYS A O 1
ATOM 710 N N . ARG A 1 99 ? 55.705 45.557 25.116 1.00 107.76 150 ARG A N 1
ATOM 711 C CA . ARG A 1 99 ? 54.560 46.433 25.338 1.00 106.02 150 ARG A CA 1
ATOM 712 C C . ARG A 1 99 ? 53.294 45.952 24.628 1.00 108.27 150 ARG A C 1
ATOM 713 O O . ARG A 1 99 ? 53.327 45.516 23.478 1.00 106.58 150 ARG A O 1
ATOM 721 N N . PHE A 1 100 ? 52.178 46.030 25.342 1.00 113.81 151 PHE A N 1
ATOM 722 C CA . PHE A 1 100 ? 50.868 45.676 24.816 1.00 111.06 151 PHE A CA 1
ATOM 723 C C . PHE A 1 100 ? 49.869 46.547 25.560 1.00 103.42 151 PHE A C 1
ATOM 724 O O . PHE A 1 100 ? 48.725 46.156 25.808 1.00 103.56 151 PHE A O 1
ATOM 732 N N . SER A 1 101 ? 50.341 47.735 25.927 1.00 93.80 152 SER A N 1
ATOM 733 C CA . SER A 1 101 ? 49.527 48.751 26.573 1.00 81.09 152 SER A CA 1
ATOM 734 C C . SER A 1 101 ? 48.783 49.594 25.535 1.00 64.08 152 SER A C 1
ATOM 735 O O . SER A 1 101 ? 48.777 50.826 25.602 1.00 60.42 152 SER A O 1
ATOM 738 N N . ALA A 1 102 ? 48.167 48.917 24.570 1.00 53.69 153 ALA A N 1
ATOM 739 C CA . ALA A 1 102 ? 47.306 49.580 23.601 1.00 45.04 153 ALA A CA 1
ATOM 740 C C . ALA A 1 102 ? 45.942 49.818 24.226 1.00 43.01 153 ALA A C 1
ATOM 741 O O . ALA A 1 102 ? 45.341 48.893 24.777 1.00 40.21 153 ALA A O 1
ATOM 743 N N . LYS A 1 103 ? 45.458 51.055 24.144 1.00 46.13 154 LYS A N 1
ATOM 744 C CA . LYS A 1 103 ? 44.095 51.372 24.558 1.00 45.97 154 LYS A CA 1
ATOM 745 C C . LYS A 1 103 ? 43.100 50.526 23.770 1.00 42.63 154 LYS A C 1
ATOM 746 O O . LYS A 1 103 ? 43.393 50.102 22.645 1.00 35.84 154 LYS A O 1
ATOM 752 N N . PRO A 1 104 ? 41.919 50.273 24.362 1.00 38.57 155 PRO A N 1
ATOM 753 C CA . PRO A 1 104 ? 40.861 49.555 23.639 1.00 37.39 155 PRO A CA 1
ATOM 754 C C . PRO A 1 104 ? 40.530 50.276 22.336 1.00 38.46 155 PRO A C 1
ATOM 755 O O . PRO A 1 104 ? 40.414 51.510 22.337 1.00 38.83 155 PRO A O 1
ATOM 759 N N . GLY A 1 105 ? 40.383 49.527 21.246 1.00 37.46 156 GLY A N 1
ATOM 760 C CA . GLY A 1 105 ? 40.086 50.122 19.954 1.00 30.70 156 GLY A CA 1
ATOM 761 C C . GLY A 1 105 ? 41.349 50.467 19.184 1.00 29.83 156 GLY A C 1
ATOM 762 O O . GLY A 1 105 ? 41.283 50.869 18.021 1.00 28.55 156 GLY A O 1
ATOM 763 N N . HIS A 1 106 ? 42.505 50.301 19.824 1.00 23.53 157 HIS A N 1
ATOM 764 C CA . HIS A 1 106 ? 43.769 50.659 19.182 1.00 23.94 157 HIS A CA 1
ATOM 765 C C . HIS A 1 106 ? 44.712 49.476 19.004 1.00 24.84 157 HIS A C 1
ATOM 766 O O . HIS A 1 106 ? 45.858 49.646 18.572 1.00 25.38 157 HIS A O 1
ATOM 773 N N . SER A 1 107 ? 44.236 48.277 19.330 1.00 27.20 158 SER A N 1
ATOM 774 C CA . SER A 1 107 ? 45.014 47.071 19.051 1.00 28.70 158 SER A CA 1
ATOM 775 C C . SER A 1 107 ? 44.659 46.493 17.686 1.00 26.20 158 SER A C 1
ATOM 776 O O . SER A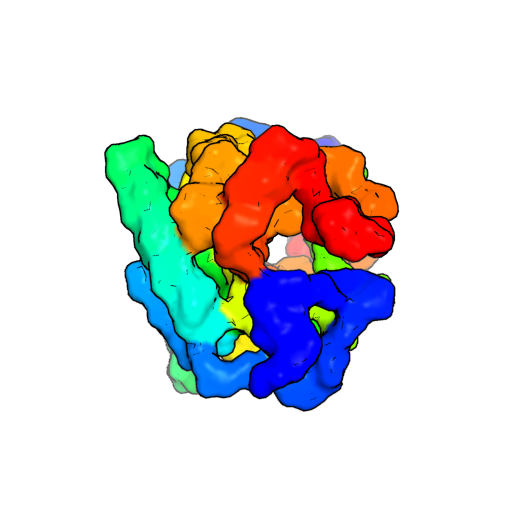 1 107 ? 43.474 46.374 17.328 1.00 25.01 158 SER A O 1
ATOM 779 N N . GLU A 1 108 ? 45.691 46.139 16.926 1.00 20.67 159 GLU A N 1
ATOM 780 C CA . GLU A 1 108 ? 45.525 45.550 15.604 1.00 26.36 159 GLU A CA 1
ATOM 781 C C . GLU A 1 108 ? 44.767 44.229 15.656 1.00 21.30 159 GLU A C 1
ATOM 782 O O . GLU A 1 108 ? 44.147 43.823 14.670 1.00 17.55 159 GLU A O 1
ATOM 788 N N . HIS A 1 109 ? 44.830 43.559 16.806 1.00 18.45 160 HIS A N 1
ATOM 789 C CA . HIS A 1 109 ? 44.159 42.268 16.986 1.00 21.09 160 HIS A CA 1
ATOM 790 C C . HIS A 1 109 ? 42.643 42.360 16.818 1.00 17.95 160 HIS A C 1
ATOM 791 O O . HIS A 1 109 ? 41.996 41.371 16.465 1.00 18.64 160 HIS A O 1
ATOM 798 N N . GLN A 1 110 ? 42.087 43.552 17.034 1.00 17.24 161 GLN A N 1
ATOM 799 C CA . GLN A 1 110 ? 40.641 43.756 16.872 1.00 20.51 161 GLN A CA 1
ATOM 800 C C . GLN A 1 110 ? 40.228 43.751 15.392 1.00 21.37 161 GLN A C 1
ATOM 801 O O . GLN A 1 110 ? 39.047 43.608 15.066 1.00 20.93 161 GLN A O 1
ATOM 807 N N . THR A 1 111 ? 41.199 43.878 14.490 1.00 21.54 162 THR A N 1
ATOM 808 C CA . THR A 1 111 ? 40.879 43.861 13.059 1.00 19.18 162 THR A CA 1
ATOM 809 C C . THR A 1 111 ? 40.598 42.460 12.541 1.00 18.83 162 THR A C 1
ATOM 810 O O . THR A 1 111 ? 40.040 42.307 11.456 1.00 19.53 162 THR A O 1
ATOM 814 N N . GLY A 1 112 ? 41.022 41.439 13.284 1.00 15.95 163 GLY A N 1
ATOM 815 C CA . GLY A 1 112 ? 40.950 40.083 12.765 1.00 17.66 163 GLY A CA 1
ATOM 816 C C . GLY A 1 112 ? 41.951 39.840 11.636 1.00 16.49 163 GLY A C 1
ATOM 817 O O . GLY A 1 112 ? 41.889 38.810 10.956 1.00 17.79 163 GLY A O 1
ATOM 818 N N . LEU A 1 113 ? 42.895 40.762 11.447 1.00 14.82 164 LEU A N 1
ATOM 819 C CA . LEU A 1 113 ? 43.901 40.595 10.393 1.00 15.19 164 LEU A CA 1
ATOM 820 C C . LEU A 1 113 ? 45.275 40.258 10.932 1.00 20.08 164 LEU A C 1
ATOM 821 O O . LEU A 1 113 ? 46.244 40.183 10.171 1.00 16.96 164 LEU A O 1
ATOM 826 N N . THR A 1 114 ? 45.372 40.054 12.238 1.00 18.17 165 THR A N 1
ATOM 827 C CA A THR A 1 114 ? 46.664 39.842 12.878 0.57 21.50 165 THR A CA 1
ATOM 828 C CA B THR A 1 114 ? 46.678 39.812 12.847 0.43 20.54 165 THR A CA 1
ATOM 829 C C . THR A 1 114 ? 46.696 38.566 13.710 1.00 18.01 165 THR A C 1
ATOM 830 O O . THR A 1 114 ? 45.755 38.286 14.449 1.00 15.05 165 THR A O 1
ATOM 837 N N . MET A 1 115 ? 47.785 37.814 13.600 1.00 15.38 166 MET A N 1
ATOM 838 C CA . MET A 1 115 ? 47.953 36.593 14.364 1.00 16.69 166 MET A CA 1
ATOM 839 C C . MET A 1 115 ? 49.310 36.637 15.042 1.00 19.27 166 MET A C 1
ATOM 840 O O . MET A 1 115 ? 50.328 36.950 14.403 1.00 14.97 166 MET A O 1
ATOM 845 N N . ASP A 1 116 ? 49.325 36.342 16.337 1.00 13.66 167 ASP A N 1
ATOM 846 C CA . ASP A 1 116 ? 50.586 36.116 17.022 1.00 15.90 167 ASP A CA 1
ATOM 847 C C . ASP A 1 116 ? 50.968 34.665 16.756 1.00 14.49 167 ASP A C 1
ATOM 848 O O . ASP A 1 116 ? 50.146 33.754 16.900 1.00 15.50 167 ASP A O 1
ATOM 853 N N . VAL A 1 117 ? 52.203 34.455 16.318 1.00 14.11 168 VAL A N 1
ATOM 854 C CA A VAL A 1 117 ? 52.650 33.098 16.064 0.61 16.04 168 VAL A CA 1
ATOM 855 C CA B VAL A 1 117 ? 52.701 33.134 15.957 0.39 16.43 168 VAL A CA 1
ATOM 856 C C . VAL A 1 117 ? 53.972 32.818 16.764 1.00 18.80 168 VAL A C 1
ATOM 857 O O . VAL A 1 117 ? 54.756 33.724 17.080 1.00 20.15 168 VAL A O 1
ATOM 864 N N . SER A 1 118 ? 54.201 31.550 17.065 1.00 13.34 169 SER A N 1
ATOM 865 C CA . SER A 1 118 ? 55.449 31.174 17.709 1.00 16.64 169 SER A CA 1
ATOM 866 C C . SER A 1 118 ? 55.854 29.763 17.295 1.00 18.89 169 SER A C 1
ATOM 867 O O . SER A 1 118 ? 55.363 29.232 16.295 1.00 19.71 169 SER A O 1
ATOM 870 N N . SER A 1 119 ? 56.763 29.163 18.051 1.00 14.53 170 SER A N 1
ATOM 871 C CA . SER A 1 119 ? 57.218 27.831 17.714 1.00 15.50 170 SER A CA 1
ATOM 872 C C . SER A 1 119 ? 57.589 27.074 18.971 1.00 22.54 170 SER A C 1
ATOM 873 O O . SER A 1 119 ? 57.853 27.678 20.020 1.00 20.31 170 SER A O 1
ATOM 876 N N . LYS A 1 120 ? 57.618 25.749 18.863 1.00 20.32 171 LYS A N 1
ATOM 877 C CA . LYS A 1 120 ? 57.943 24.917 20.012 1.00 25.33 171 LYS A CA 1
ATOM 878 C C . LYS A 1 120 ? 59.348 25.237 20.536 1.00 28.69 171 LYS A C 1
ATOM 879 O O . LYS A 1 120 ? 59.578 25.229 21.750 1.00 21.61 171 LYS A O 1
ATOM 885 N N . SER A 1 121 ? 60.270 25.553 19.624 1.00 21.34 172 SER A N 1
ATOM 886 C CA . SER A 1 121 ? 61.627 25.971 20.000 1.00 29.27 172 SER A CA 1
ATOM 887 C C . SER A 1 121 ? 61.623 27.231 20.872 1.00 27.61 172 SER A C 1
ATOM 888 O O . SER A 1 121 ? 62.613 27.526 21.539 1.00 26.63 172 SER A O 1
ATOM 891 N N . ALA A 1 122 ? 60.516 27.975 20.858 1.00 20.42 173 ALA A N 1
ATOM 892 C CA . ALA A 1 122 ? 60.377 29.156 21.713 1.00 21.76 173 ALA A CA 1
ATOM 893 C C . ALA A 1 122 ? 59.281 28.946 22.759 1.00 22.98 173 ALA A C 1
ATOM 894 O O . ALA A 1 122 ? 58.701 29.921 23.264 1.00 24.21 173 ALA A O 1
ATOM 896 N N . ASN A 1 123 ? 58.988 27.678 23.064 1.00 23.42 174 ASN A N 1
ATOM 897 C CA . ASN A 1 123 ? 57.887 27.314 23.975 1.00 22.37 174 ASN A CA 1
ATOM 898 C C . ASN A 1 123 ? 56.499 27.853 23.605 1.00 25.18 174 ASN A C 1
ATOM 899 O O . ASN A 1 123 ? 55.623 27.977 24.472 1.00 28.40 174 ASN A O 1
ATOM 904 N N . ASN A 1 124 ? 56.309 28.156 22.322 1.00 18.05 175 ASN A N 1
ATOM 905 C CA . ASN A 1 124 ? 55.074 28.770 21.821 1.00 25.02 175 ASN A CA 1
ATOM 906 C C . ASN A 1 124 ? 54.720 30.075 22.519 1.00 21.72 175 ASN A C 1
ATOM 907 O O . ASN A 1 124 ? 53.558 30.500 22.520 1.00 22.91 175 ASN A O 1
ATOM 912 N N . GLU A 1 125 ? 55.729 30.715 23.100 1.00 18.18 176 GLU A N 1
ATOM 913 C CA . GLU A 1 125 ? 55.526 31.963 23.823 1.00 22.24 176 GLU A CA 1
ATOM 914 C C . GLU A 1 125 ? 55.864 33.181 22.967 1.00 18.30 176 GLU A C 1
ATOM 915 O O . GLU A 1 125 ? 56.661 33.098 22.017 1.00 19.54 176 GLU A O 1
ATOM 921 N N . LEU A 1 126 ? 55.239 34.310 23.289 1.00 19.26 177 LEU A N 1
ATOM 922 C CA . LEU A 1 126 ? 55.430 35.537 22.520 1.00 20.93 177 LEU A CA 1
ATOM 923 C C . LEU A 1 126 ? 56.541 36.332 23.206 1.00 24.54 177 LEU A C 1
ATOM 924 O O . LEU A 1 126 ? 56.287 37.265 23.976 1.00 28.16 177 LEU A O 1
ATOM 929 N N . GLU A 1 127 ? 57.781 35.924 22.966 1.00 21.75 178 GLU A N 1
ATOM 930 C CA . GLU A 1 127 ? 58.915 36.563 23.620 1.00 23.27 178 GLU A CA 1
ATOM 931 C C . GLU A 1 127 ? 59.981 36.856 22.577 1.00 26.32 178 GLU A C 1
ATOM 932 O O . GLU A 1 127 ? 59.922 36.338 21.455 1.00 26.16 178 GLU A O 1
ATOM 938 N N . LEU A 1 128 ? 60.951 37.685 22.951 1.00 25.00 179 LEU A N 1
ATOM 939 C CA . LEU A 1 128 ? 62.016 38.079 22.039 1.00 30.78 179 LEU A CA 1
ATOM 940 C C . LEU A 1 128 ? 62.862 36.895 21.597 1.00 24.28 179 LEU A C 1
ATOM 941 O O . LEU A 1 128 ? 63.453 36.924 20.518 1.00 28.13 179 LEU A O 1
ATOM 946 N N . THR A 1 129 ? 62.916 35.851 22.417 1.00 22.92 180 THR A N 1
ATOM 947 C CA . THR A 1 129 ? 63.691 34.662 22.058 1.00 32.87 180 THR A CA 1
ATOM 948 C C . THR A 1 129 ? 63.210 34.032 20.742 1.00 24.48 180 THR A C 1
ATOM 949 O O . THR A 1 129 ? 63.981 33.380 20.039 1.00 25.53 180 THR A O 1
ATOM 953 N N . PHE A 1 130 ? 61.943 34.231 20.398 1.00 19.57 181 PHE A N 1
ATOM 954 C CA . PHE A 1 130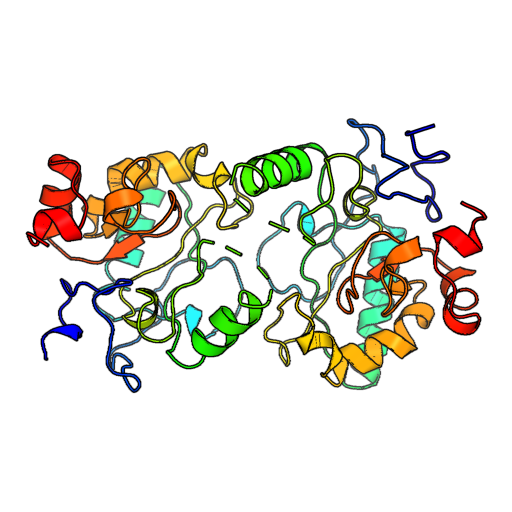 ? 61.426 33.678 19.150 1.00 19.09 181 PHE A CA 1
ATOM 955 C C . PHE A 1 130 ? 62.250 34.158 17.952 1.00 22.01 181 PHE A C 1
ATOM 956 O O . PHE A 1 130 ? 62.443 33.425 16.976 1.00 22.50 181 PHE A O 1
ATOM 964 N N . ALA A 1 131 ? 62.763 35.381 18.042 1.00 19.59 182 ALA A N 1
ATOM 965 C CA . ALA A 1 131 ? 63.532 35.963 16.943 1.00 25.25 182 ALA A CA 1
ATOM 966 C C . ALA A 1 131 ? 64.810 35.182 16.646 1.00 32.53 182 ALA A C 1
ATOM 967 O O . ALA A 1 131 ? 65.313 35.214 15.524 1.00 31.23 182 ALA A O 1
ATOM 969 N N . ASN A 1 132 ? 65.352 34.499 17.649 1.00 24.28 183 ASN A N 1
ATOM 970 C CA . ASN A 1 132 ? 66.622 33.799 17.464 1.00 29.66 183 ASN A CA 1
ATOM 971 C C . ASN A 1 132 ? 66.450 32.329 17.085 1.00 27.46 183 ASN A C 1
ATOM 972 O O . ASN A 1 132 ? 67.421 31.585 16.990 1.00 32.71 183 ASN A O 1
ATOM 977 N N . THR A 1 133 ? 65.210 31.909 16.870 1.00 20.47 184 THR A N 1
ATOM 978 C CA . THR A 1 133 ? 64.954 30.539 16.450 1.00 25.94 184 THR A CA 1
ATOM 979 C C . THR A 1 133 ? 64.963 30.486 14.927 1.00 26.98 184 THR A C 1
ATOM 980 O O . THR A 1 133 ? 64.762 31.512 14.265 1.00 26.07 184 THR A O 1
ATOM 984 N N . LYS A 1 134 ? 65.190 29.306 14.361 1.00 24.41 185 LYS A N 1
ATOM 985 C CA . LYS A 1 134 ? 65.106 29.179 12.907 1.00 25.82 185 LYS A CA 1
ATOM 986 C C . LYS A 1 134 ? 63.709 29.549 12.427 1.00 25.78 185 LYS A C 1
ATOM 987 O O . LYS A 1 134 ? 63.549 30.075 11.329 1.00 20.40 185 LYS A O 1
ATOM 993 N N . GLU A 1 135 ? 62.694 29.298 13.253 1.00 19.95 186 GLU A N 1
ATOM 994 C CA . GLU A 1 135 ? 61.325 29.590 12.844 1.00 20.06 186 GLU A CA 1
ATOM 995 C C . GLU A 1 135 ? 61.071 31.099 12.785 1.00 17.72 186 GLU A C 1
ATOM 996 O O . GLU A 1 135 ? 60.460 31.598 11.835 1.00 22.07 186 GLU A O 1
ATOM 1002 N N . GLY A 1 136 ? 61.529 31.820 13.808 1.00 19.39 187 GLY A N 1
ATOM 1003 C CA . GLY A 1 136 ? 61.393 33.267 13.831 1.00 18.46 187 GLY A CA 1
ATOM 1004 C C . GLY A 1 136 ? 62.169 33.929 12.698 1.00 22.09 187 GLY A C 1
ATOM 1005 O O . GLY A 1 136 ? 61.697 34.894 12.089 1.00 21.06 187 GLY A O 1
ATOM 1006 N N . LYS A 1 137 ? 63.364 33.414 12.415 1.00 20.33 188 LYS A N 1
ATOM 1007 C CA . LYS A 1 137 ? 64.167 33.940 11.322 1.00 21.70 188 LYS A CA 1
ATOM 1008 C C . LYS A 1 137 ? 63.479 33.681 9.990 1.00 24.71 188 LYS A C 1
ATOM 1009 O O . LYS A 1 137 ? 63.478 34.537 9.105 1.00 21.69 188 LYS A O 1
ATOM 1015 N N . TRP A 1 138 ? 62.889 32.500 9.842 1.00 23.37 189 TRP A N 1
ATOM 1016 C CA . TRP A 1 138 ? 62.208 32.180 8.594 1.00 23.72 189 TRP A CA 1
ATOM 1017 C C . TRP A 1 138 ? 60.993 33.078 8.420 1.00 22.29 189 TRP A C 1
ATOM 1018 O O . TRP A 1 138 ? 60.730 33.588 7.324 1.00 23.51 189 TRP A O 1
ATOM 1029 N N . LEU A 1 139 ? 60.244 33.264 9.500 1.00 22.25 190 LEU A N 1
ATOM 1030 C CA . LEU A 1 139 ? 59.038 34.078 9.427 1.00 21.74 190 LEU A CA 1
ATOM 1031 C C . LEU A 1 139 ? 59.377 35.488 8.965 1.00 19.05 190 LEU A C 1
ATOM 1032 O O . LEU A 1 139 ? 58.701 36.047 8.091 1.00 19.72 190 LEU A O 1
ATOM 1037 N N . LYS A 1 140 ? 60.452 36.042 9.524 1.00 18.62 191 LYS A N 1
ATOM 1038 C CA . LYS A 1 140 ? 60.875 37.398 9.189 1.00 17.26 191 LYS A CA 1
ATOM 1039 C C . LYS A 1 140 ? 61.097 37.585 7.686 1.00 23.46 191 LYS A C 1
ATOM 1040 O O . LYS A 1 140 ? 60.706 38.610 7.106 1.00 23.01 191 LYS A O 1
ATOM 1046 N N . GLU A 1 141 ? 61.709 36.587 7.053 1.00 21.39 192 GLU A N 1
ATOM 1047 C CA . GLU A 1 141 ? 62.055 36.698 5.636 1.00 25.17 192 GLU A CA 1
ATOM 1048 C C . GLU A 1 141 ? 61.014 36.119 4.671 1.00 24.95 192 GLU A C 1
ATOM 1049 O O . GLU A 1 141 ? 61.145 36.265 3.455 1.00 25.89 192 GLU A O 1
ATOM 1055 N N . ASN A 1 142 ? 59.984 35.466 5.195 1.00 20.89 193 ASN A N 1
ATOM 1056 C CA . ASN A 1 142 ? 59.011 34.800 4.316 1.00 28.60 193 ASN A CA 1
ATOM 1057 C C . ASN A 1 142 ? 57.551 35.192 4.508 1.00 29.64 193 ASN A C 1
ATOM 1058 O O . ASN A 1 142 ? 56.701 34.796 3.706 1.00 25.01 193 ASN A O 1
ATOM 1063 N N . ALA A 1 143 ? 57.247 35.962 5.550 1.00 22.62 194 ALA A N 1
ATOM 1064 C CA . ALA A 1 143 ? 55.846 36.318 5.828 1.00 21.94 194 ALA A CA 1
ATOM 1065 C C . ALA A 1 143 ? 55.164 36.964 4.628 1.00 20.13 194 ALA A C 1
ATOM 1066 O O . ALA A 1 143 ? 53.955 36.780 4.398 1.00 20.27 194 ALA A O 1
ATOM 1068 N N . HIS A 1 144 ? 55.936 37.723 3.856 1.00 19.92 195 HIS A N 1
ATOM 1069 C CA . HIS A 1 144 ? 55.369 38.459 2.731 1.00 21.50 195 HIS A CA 1
ATOM 1070 C C . HIS A 1 144 ? 54.858 37.538 1.629 1.00 24.57 195 HIS A C 1
ATOM 1071 O O . HIS A 1 144 ? 54.000 37.937 0.835 1.00 26.09 195 HIS A O 1
ATOM 1078 N N . ARG A 1 145 ? 55.376 36.312 1.571 1.00 20.80 196 ARG A N 1
ATOM 1079 C CA . ARG A 1 145 ? 54.911 35.355 0.561 1.00 27.05 196 ARG A CA 1
ATOM 1080 C C . ARG A 1 145 ? 53.419 35.031 0.722 1.00 27.87 196 ARG A C 1
ATOM 1081 O O . ARG A 1 145 ? 52.778 34.539 -0.197 1.00 23.58 196 ARG A O 1
ATOM 1089 N N . ALA A 1 146 ? 52.860 35.323 1.885 1.00 21.24 197 ALA A N 1
ATOM 1090 C CA . ALA A 1 146 ? 51.426 35.100 2.085 1.00 22.97 197 ALA A CA 1
ATOM 1091 C C . ALA A 1 146 ? 50.682 36.392 2.410 1.00 25.39 197 ALA A C 1
ATOM 1092 O O . ALA A 1 146 ? 49.575 36.349 2.952 1.00 27.75 197 ALA A O 1
ATOM 1094 N N . GLY A 1 147 ? 51.284 37.538 2.085 1.00 23.49 198 GLY A N 1
ATOM 1095 C CA . GLY A 1 147 ? 50.635 38.821 2.321 1.00 24.28 198 GLY A CA 1
ATOM 1096 C C . GLY A 1 147 ? 50.740 39.340 3.753 1.00 22.56 198 GLY A C 1
ATOM 1097 O O . GLY A 1 147 ? 49.979 40.236 4.149 1.00 21.58 198 GLY A O 1
ATOM 1098 N N . PHE A 1 148 ? 51.673 38.795 4.533 1.00 19.56 199 PHE A N 1
ATOM 1099 C CA . PHE A 1 148 ? 51.892 39.256 5.909 1.00 16.32 199 PHE A CA 1
ATOM 1100 C C . PHE A 1 148 ? 53.144 40.110 6.066 1.00 21.30 199 PHE A C 1
ATOM 1101 O O . PHE A 1 148 ? 54.148 39.892 5.380 1.00 18.94 199 PHE A O 1
ATOM 1109 N N . ILE A 1 149 ? 53.111 41.040 7.020 1.00 18.53 200 ILE A N 1
ATOM 1110 C CA . ILE A 1 149 ? 54.320 41.783 7.382 1.00 21.12 200 ILE A CA 1
ATOM 1111 C C . ILE A 1 149 ? 54.595 41.596 8.865 1.00 20.82 200 ILE A C 1
ATOM 1112 O O . ILE A 1 149 ? 53.679 41.293 9.634 1.00 16.02 200 ILE A O 1
ATOM 1117 N N . ILE A 1 150 ? 55.846 41.777 9.279 1.00 19.35 201 ILE A N 1
ATOM 1118 C CA . ILE A 1 150 ? 56.123 41.893 10.712 1.00 22.62 201 ILE A CA 1
ATOM 1119 C C . ILE A 1 150 ? 55.804 43.339 11.063 1.00 17.64 201 ILE A C 1
ATOM 1120 O O . ILE A 1 150 ? 56.486 44.262 10.613 1.00 21.08 201 ILE A O 1
ATOM 1125 N N . ARG A 1 151 ? 54.741 43.532 11.837 1.00 20.12 202 ARG A N 1
ATOM 1126 C CA . ARG A 1 151 ? 54.154 44.854 12.036 1.00 20.67 202 ARG A CA 1
ATOM 1127 C C . ARG A 1 151 ? 55.073 45.796 12.792 1.00 21.10 202 ARG A C 1
ATOM 1128 O O . ARG A 1 151 ? 55.152 46.988 12.478 1.00 22.75 202 ARG A O 1
ATOM 1136 N N . TYR A 1 152 ? 55.783 45.257 13.779 1.00 19.49 203 TYR A N 1
ATOM 1137 C CA . TYR A 1 152 ? 56.654 46.068 14.617 1.00 19.95 203 TYR A 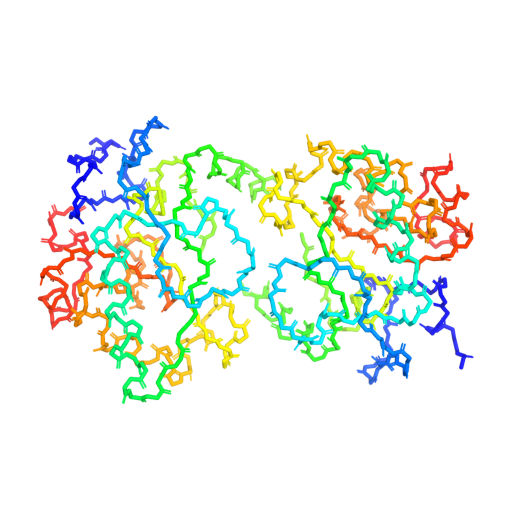CA 1
ATOM 1138 C C . TYR A 1 152 ? 58.090 45.547 14.559 1.00 24.46 203 TYR A C 1
ATOM 1139 O O . TYR A 1 152 ? 58.531 44.819 15.456 1.00 23.29 203 TYR A O 1
ATOM 1148 N N . PRO A 1 153 ? 58.821 45.922 13.501 1.00 25.37 204 PRO A N 1
ATOM 1149 C CA . PRO A 1 153 ? 60.195 45.441 13.309 1.00 26.14 204 PRO A CA 1
ATOM 1150 C C . PRO A 1 153 ? 61.157 46.113 14.273 1.00 29.74 204 PRO A C 1
ATOM 1151 O O . PRO A 1 153 ? 60.827 47.152 14.860 1.00 27.84 204 PRO A O 1
ATOM 1155 N N . LYS A 1 154 ? 62.342 45.530 14.421 1.00 31.03 205 LYS A N 1
ATOM 1156 C CA . LYS A 1 154 ? 63.336 46.059 15.336 1.00 34.09 205 LYS A CA 1
ATOM 1157 C C . LYS A 1 154 ? 63.818 47.423 14.847 1.00 36.91 205 LYS A C 1
ATOM 1158 O O . LYS A 1 154 ? 64.029 47.622 13.646 1.00 29.51 205 LYS A O 1
ATOM 1164 N N . GLY A 1 155 ? 63.973 48.368 15.771 1.00 39.32 206 GLY A N 1
ATOM 1165 C CA . GLY A 1 155 ? 64.521 49.669 15.427 1.00 41.08 206 GLY A CA 1
ATOM 1166 C C . GLY A 1 155 ? 63.495 50.655 14.896 1.00 45.19 206 GLY A C 1
ATOM 1167 O O . GLY A 1 155 ? 63.828 51.809 14.619 1.00 44.34 206 GLY A O 1
ATOM 1168 N N . LYS A 1 156 ? 62.247 50.212 14.758 1.00 42.98 207 LYS A N 1
ATOM 1169 C CA . LYS A 1 156 ? 61.190 51.070 14.229 1.00 42.40 207 LYS A CA 1
ATOM 1170 C C . LYS A 1 156 ? 60.213 51.534 15.319 1.00 41.30 207 LYS A C 1
ATOM 1171 O O . LYS A 1 156 ? 59.109 51.994 15.017 1.00 34.11 207 LYS A O 1
ATOM 1177 N N . GLU A 1 157 ? 60.633 51.417 16.578 1.00 37.04 208 GLU A N 1
ATOM 1178 C CA . GLU A 1 157 ? 59.794 51.769 17.731 1.00 41.68 208 GLU A CA 1
ATOM 1179 C C . GLU A 1 157 ? 59.244 53.196 17.664 1.00 39.34 208 GLU A C 1
ATOM 1180 O O . GLU A 1 157 ? 58.067 53.427 17.930 1.00 39.14 208 GLU A O 1
ATOM 1186 N N . SER A 1 158 ? 60.101 54.145 17.300 1.00 36.32 209 SER A N 1
ATOM 1187 C CA . SER A 1 158 ? 59.708 55.550 17.212 1.00 45.98 209 SER A CA 1
ATOM 1188 C C . SER A 1 158 ? 58.634 55.794 16.152 1.00 47.52 209 SER A C 1
ATOM 1189 O O . SER A 1 158 ? 57.912 56.790 16.214 1.00 52.19 209 SER A O 1
ATOM 1192 N N . ILE A 1 159 ? 58.534 54.888 15.182 1.00 39.36 210 ILE A N 1
ATOM 1193 C CA . ILE A 1 159 ? 57.558 55.024 14.103 1.00 43.40 210 ILE A CA 1
ATOM 1194 C C . ILE A 1 159 ? 56.251 54.287 14.422 1.00 41.42 210 ILE A C 1
ATOM 1195 O O . ILE A 1 159 ? 55.167 54.857 14.319 1.00 44.88 210 ILE A O 1
ATOM 1200 N N . THR A 1 160 ? 56.361 53.020 14.813 1.00 35.26 211 THR A N 1
ATOM 1201 C CA . THR A 1 160 ? 55.185 52.191 15.063 1.00 31.30 211 THR A CA 1
ATOM 1202 C C . THR A 1 160 ? 54.619 52.396 16.459 1.00 34.67 211 THR A C 1
ATOM 1203 O O . THR A 1 160 ? 53.454 52.075 16.717 1.00 31.47 211 THR A O 1
ATOM 1207 N N . GLY A 1 161 ? 55.453 52.893 17.368 1.00 38.40 212 GLY A N 1
ATOM 1208 C CA . GLY A 1 161 ? 55.044 53.062 18.750 1.00 36.70 212 GLY A CA 1
ATOM 1209 C C . GLY A 1 161 ? 55.207 51.793 19.568 1.00 36.81 212 GLY A C 1
ATOM 1210 O O . GLY A 1 161 ? 54.826 51.748 20.738 1.00 38.86 212 GLY A O 1
ATOM 1211 N N . TYR A 1 162 ? 55.779 50.757 18.961 1.00 32.63 213 TYR A N 1
ATOM 1212 C CA . TYR A 1 162 ? 55.941 49.482 19.651 1.00 31.3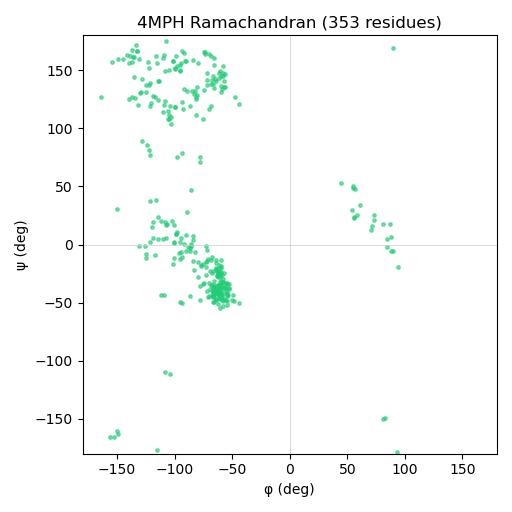7 213 TYR A CA 1
ATOM 1213 C C . TYR A 1 162 ? 57.371 48.965 19.586 1.00 30.62 213 TYR A C 1
ATOM 1214 O O . TYR A 1 162 ? 58.039 49.095 18.561 1.00 25.03 213 TYR A O 1
ATOM 1223 N N . ALA A 1 163 ? 57.825 48.356 20.678 1.00 25.97 214 ALA A N 1
ATOM 1224 C CA . ALA A 1 163 ? 59.089 47.638 20.677 1.00 31.32 214 ALA A CA 1
ATOM 1225 C C . ALA A 1 163 ? 58.967 46.429 19.755 1.00 30.23 214 ALA A C 1
ATOM 1226 O O . ALA A 1 163 ? 57.861 45.993 19.433 1.00 27.88 214 ALA A O 1
ATOM 1228 N N . TYR A 1 164 ? 60.112 45.905 19.328 1.00 29.98 215 TYR A N 1
ATOM 1229 C CA . TYR A 1 164 ? 60.190 44.766 18.413 1.00 27.27 215 TYR A CA 1
ATOM 1230 C C . TYR A 1 164 ? 59.276 43.611 18.832 1.00 24.88 215 TYR A C 1
ATOM 1231 O O . TYR A 1 164 ? 59.343 43.157 19.969 1.00 23.18 215 TYR A O 1
ATOM 1240 N N . GLU A 1 165 ? 58.421 43.138 17.921 1.00 17.33 216 GLU A N 1
ATOM 1241 C CA . GLU A 1 165 ? 57.608 41.947 18.177 1.00 22.85 216 GLU A CA 1
ATOM 1242 C C . GLU A 1 165 ? 57.766 40.949 17.035 1.00 25.81 216 GLU A C 1
ATOM 1243 O O . GLU A 1 165 ? 56.993 40.988 16.076 1.00 19.32 216 GLU A O 1
ATOM 1249 N N . PRO A 1 166 ? 58.766 40.051 17.130 1.00 26.90 217 PRO A N 1
ATOM 1250 C CA . PRO A 1 166 ? 58.990 39.098 16.031 1.00 22.00 217 PRO A CA 1
ATOM 1251 C C . PRO A 1 166 ? 57.876 38.069 15.870 1.00 20.74 217 PRO A C 1
ATOM 1252 O O . PRO A 1 166 ? 57.868 37.355 14.857 1.00 18.49 217 PRO A O 1
ATOM 1256 N N . TRP A 1 167 ? 56.957 37.989 16.834 1.00 15.56 218 TRP A N 1
ATOM 1257 C CA . TRP A 1 167 ? 55.866 37.011 16.783 1.00 14.29 218 TRP A CA 1
ATOM 1258 C C . TRP A 1 167 ? 54.585 37.545 16.149 1.00 15.16 218 TRP A C 1
ATOM 1259 O O . TRP A 1 167 ? 53.641 36.785 15.894 1.00 16.69 218 TRP A O 1
ATOM 1270 N N . HIS A 1 168 ? 54.524 38.853 15.928 1.00 15.48 219 HIS A N 1
ATOM 1271 C CA . HIS A 1 168 ? 53.248 39.500 15.598 1.00 16.84 219 HIS A CA 1
ATOM 1272 C C . HIS A 1 168 ? 53.173 39.813 14.106 1.00 21.45 219 HIS A C 1
ATOM 1273 O O . HIS A 1 168 ? 53.874 40.707 13.623 1.00 18.93 219 HIS A O 1
ATOM 1280 N N . ILE A 1 169 ? 52.326 39.090 13.373 1.00 16.79 220 ILE A N 1
ATOM 1281 C CA . ILE A 1 169 ? 52.213 39.328 11.931 1.00 16.01 220 ILE A CA 1
ATOM 1282 C C . ILE A 1 169 ? 50.846 39.873 11.534 1.00 16.27 220 ILE A C 1
ATOM 1283 O O . ILE A 1 169 ? 49.819 39.438 12.060 1.00 18.86 220 ILE A O 1
ATOM 1288 N N . ARG A 1 170 ? 50.848 40.813 10.586 1.00 19.42 221 ARG A N 1
ATOM 1289 C CA . ARG A 1 170 ? 49.635 41.485 10.131 1.00 19.36 221 ARG A CA 1
ATOM 1290 C C . ARG A 1 170 ? 49.405 41.222 8.644 1.00 23.13 221 ARG A C 1
ATOM 1291 O O . ARG A 1 170 ? 50.304 41.433 7.821 1.00 19.07 221 ARG A O 1
ATOM 1299 N N . TYR A 1 171 ? 48.211 40.756 8.297 1.00 21.52 222 TYR A N 1
ATOM 1300 C CA . TYR A 1 171 ? 47.894 40.519 6.898 1.00 17.83 222 TYR A CA 1
ATOM 1301 C C . TYR A 1 171 ? 47.504 41.839 6.250 1.00 19.68 222 TYR A C 1
ATOM 1302 O O . TYR A 1 171 ? 46.588 42.536 6.734 1.00 18.48 222 TYR A O 1
ATOM 1311 N N . VAL A 1 172 ? 48.196 42.181 5.165 1.00 18.94 223 VAL A N 1
ATOM 1312 C CA . VAL A 1 172 ? 47.868 43.367 4.383 1.00 22.02 223 VAL A CA 1
ATOM 1313 C C . VAL A 1 172 ? 47.658 43.048 2.910 1.00 27.18 223 VAL A C 1
ATOM 1314 O O . VAL A 1 172 ? 47.359 43.944 2.126 1.00 23.21 223 VAL A O 1
ATOM 1318 N N . GLY A 1 173 ? 47.819 41.787 2.521 1.00 22.33 224 GLY A N 1
ATOM 1319 C CA . GLY A 1 173 ? 47.645 41.438 1.119 1.00 24.47 224 GLY A CA 1
ATOM 1320 C C . GLY A 1 173 ? 48.876 41.746 0.266 1.00 28.04 224 GLY A C 1
ATOM 1321 O O . GLY A 1 173 ? 50.013 41.724 0.762 1.00 22.77 224 GLY A O 1
ATOM 1322 N N . ASP A 1 174 ? 48.651 42.052 -1.009 1.00 28.67 225 ASP A N 1
ATOM 1323 C CA . ASP A 1 174 ? 49.743 42.144 -1.987 1.00 33.93 225 ASP A CA 1
ATOM 1324 C C . ASP A 1 174 ? 50.818 43.199 -1.709 1.00 35.71 225 ASP A C 1
ATOM 1325 O O . ASP A 1 174 ? 51.950 43.055 -2.162 1.00 42.01 225 ASP A O 1
ATOM 1330 N N . ILE A 1 175 ? 50.484 44.247 -0.963 1.00 30.89 226 ILE A N 1
ATOM 1331 C CA . ILE A 1 175 ? 51.465 45.296 -0.671 1.00 28.05 226 ILE A CA 1
ATOM 1332 C C . ILE A 1 175 ? 52.562 44.823 0.299 1.00 26.20 226 ILE A C 1
ATOM 1333 O O . ILE A 1 175 ? 53.575 45.504 0.480 1.00 25.06 226 ILE A O 1
ATOM 1338 N N . ALA A 1 176 ? 52.351 43.672 0.931 1.00 23.41 227 ALA A N 1
ATOM 1339 C CA . ALA A 1 176 ? 53.350 43.115 1.841 1.00 22.35 227 ALA A CA 1
ATOM 1340 C C . ALA A 1 176 ? 54.713 42.951 1.163 1.00 31.21 227 ALA A C 1
ATOM 1341 O O . ALA A 1 176 ? 55.759 43.168 1.779 1.00 27.29 227 ALA A O 1
ATOM 1343 N N . GLU A 1 177 ? 54.700 42.565 -0.107 1.00 27.42 228 GLU A N 1
ATOM 1344 C CA . GLU A 1 177 ? 55.941 42.261 -0.805 1.00 33.64 228 GLU A CA 1
ATOM 1345 C C . GLU A 1 177 ? 56.777 43.527 -0.993 1.00 36.77 228 GLU A C 1
ATOM 1346 O O . GLU A 1 177 ? 58.009 43.510 -0.842 1.00 34.66 228 GLU A O 1
ATOM 1352 N N . SER A 1 178 ? 56.098 44.627 -1.307 1.00 32.05 229 SER A N 1
ATOM 1353 C CA . SER A 1 178 ? 56.756 45.919 -1.476 1.00 40.63 229 SER A CA 1
ATOM 1354 C C . SER A 1 178 ? 57.253 46.453 -0.133 1.00 33.46 229 SER A C 1
ATOM 1355 O O . SER A 1 178 ? 58.375 46.954 -0.017 1.00 33.80 229 SER A O 1
ATOM 1358 N N . ILE A 1 179 ? 56.404 46.339 0.879 1.00 28.97 230 ILE A N 1
ATOM 1359 C CA . ILE A 1 179 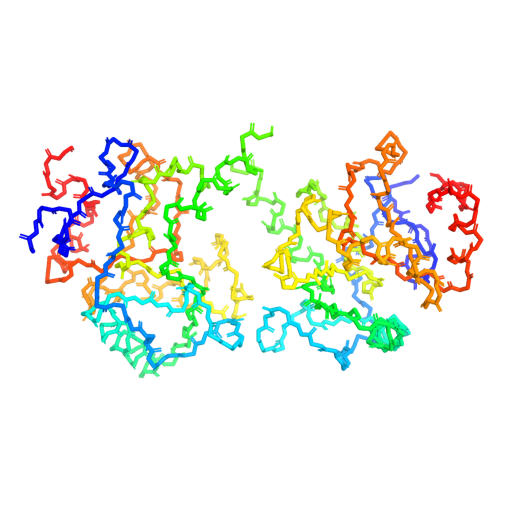? 56.766 46.742 2.234 1.00 28.00 230 ILE A CA 1
ATOM 1360 C C . ILE A 1 179 ? 57.989 45.959 2.724 1.00 27.21 230 ILE A C 1
ATOM 1361 O O . ILE A 1 179 ? 58.923 46.539 3.290 1.00 29.96 230 ILE A O 1
ATOM 1366 N N . TYR A 1 180 ? 57.995 44.648 2.496 1.00 24.28 231 TYR A N 1
ATOM 1367 C CA . TYR A 1 180 ? 59.141 43.828 2.884 1.00 30.04 231 TYR A CA 1
ATOM 1368 C C . TYR A 1 180 ? 60.401 44.258 2.138 1.00 35.07 231 TYR A C 1
ATOM 1369 O O . TYR A 1 180 ? 61.445 44.505 2.750 1.00 28.79 231 TYR A O 1
ATOM 1378 N N . LYS A 1 181 ? 60.294 44.358 0.819 1.00 30.92 232 LYS A N 1
ATOM 1379 C CA . LYS A 1 181 ? 61.450 44.648 -0.023 1.00 36.03 232 LYS A CA 1
ATOM 1380 C C . LYS A 1 181 ? 62.062 46.010 0.304 1.00 36.30 232 LYS A C 1
ATOM 1381 O O . LYS A 1 181 ? 63.278 46.181 0.255 1.00 38.03 232 LYS A O 1
ATOM 1387 N N . LYS A 1 182 ? 61.212 46.971 0.656 1.00 35.10 233 LYS A N 1
ATOM 1388 C CA . LYS A 1 182 ? 61.662 48.333 0.939 1.00 37.14 233 LYS A CA 1
ATOM 1389 C C . LYS A 1 182 ? 61.988 48.556 2.415 1.00 35.48 233 LYS A C 1
ATOM 1390 O O . LYS A 1 182 ? 62.386 49.658 2.807 1.00 34.30 233 LYS A O 1
ATOM 1396 N N . LYS A 1 183 ? 61.824 47.501 3.214 1.00 28.26 234 LYS A N 1
ATOM 1397 C CA . LYS A 1 183 ? 62.103 47.540 4.654 1.00 40.69 234 LYS A CA 1
ATOM 1398 C C . LYS A 1 183 ? 61.325 48.665 5.330 1.00 37.06 234 LYS A C 1
ATOM 1399 O O . LYS A 1 183 ? 61.900 49.472 6.066 1.00 35.25 234 LYS A O 1
ATOM 1405 N N . LEU A 1 184 ? 60.020 48.716 5.074 1.00 31.30 235 LEU A N 1
ATOM 1406 C CA . LEU A 1 184 ? 59.186 49.804 5.570 1.00 31.93 235 LEU A CA 1
ATOM 1407 C C . LEU A 1 184 ? 58.244 49.329 6.664 1.00 28.42 235 LEU A C 1
ATOM 1408 O O . LEU A 1 184 ? 58.026 48.130 6.831 1.00 30.46 235 LEU A O 1
ATOM 1413 N N . THR A 1 185 ? 57.698 50.279 7.420 1.00 31.80 236 THR A N 1
ATOM 1414 C CA . THR A 1 185 ? 56.584 50.005 8.320 1.00 24.70 236 THR A CA 1
ATOM 1415 C C . THR A 1 185 ? 55.304 50.322 7.566 1.00 28.32 236 THR A C 1
ATOM 1416 O O . THR A 1 185 ? 55.347 50.972 6.518 1.00 24.79 236 THR A O 1
ATOM 1420 N N . LEU A 1 186 ? 54.161 49.891 8.089 1.00 26.16 237 LEU A N 1
ATOM 1421 C CA . LEU A 1 186 ? 52.901 50.199 7.420 1.00 25.30 237 LEU A CA 1
ATOM 1422 C C . LEU A 1 186 ? 52.668 51.711 7.444 1.00 26.27 237 LEU A C 1
ATOM 1423 O O . LEU A 1 186 ? 52.212 52.294 6.452 1.00 26.74 237 LEU A O 1
ATOM 1428 N N . GLU A 1 187 ? 53.024 52.347 8.561 1.00 26.13 238 GLU A N 1
ATOM 1429 C CA . GLU A 1 187 ? 52.929 53.805 8.686 1.00 30.56 238 GLU A CA 1
ATOM 1430 C C . GLU A 1 187 ? 53.671 54.529 7.563 1.00 35.55 238 GLU A C 1
ATOM 1431 O O . GLU A 1 187 ? 53.105 55.399 6.894 1.00 28.86 238 GLU A O 1
ATOM 1437 N N . GLU A 1 188 ? 54.935 54.165 7.359 1.00 31.18 239 GLU A N 1
ATOM 1438 C CA . GLU A 1 188 ? 55.751 54.787 6.313 1.00 33.82 239 GLU A CA 1
ATOM 1439 C C . GLU A 1 188 ? 55.150 54.568 4.923 1.00 30.23 239 GLU A C 1
ATOM 1440 O O . GLU A 1 188 ? 55.049 55.502 4.124 1.00 34.36 239 GLU A O 1
ATOM 1446 N N . TYR A 1 189 ? 54.739 53.336 4.641 1.00 29.49 240 TYR A N 1
ATOM 1447 C CA . TYR A 1 189 ? 54.142 53.024 3.344 1.00 34.28 240 TYR A CA 1
ATOM 1448 C C . TYR A 1 189 ? 52.925 53.912 3.058 1.00 38.63 240 TYR A C 1
ATOM 1449 O O . TYR A 1 189 ? 52.706 54.337 1.918 1.00 36.09 240 TYR A O 1
ATOM 1458 N N . MET A 1 190 ? 52.157 54.200 4.108 1.00 36.87 241 MET A N 1
ATOM 1459 C CA . MET A 1 190 ? 50.923 54.980 3.994 1.00 35.18 241 MET A CA 1
ATOM 1460 C C . MET A 1 190 ? 51.126 56.487 4.158 1.00 36.02 241 MET A C 1
ATOM 1461 O O . MET A 1 190 ? 50.145 57.231 4.243 1.00 41.40 241 MET A O 1
ATOM 1466 N N . ASN A 1 191 ? 52.385 56.927 4.212 1.00 36.22 242 ASN A N 1
ATOM 1467 C CA . ASN A 1 191 ? 52.716 58.351 4.346 1.00 40.86 242 ASN A CA 1
ATOM 1468 C C . ASN A 1 191 ? 52.180 58.995 5.630 1.00 44.95 242 ASN A C 1
ATOM 1469 O O . ASN A 1 191 ? 51.806 60.168 5.634 1.00 50.63 242 ASN A O 1
ATOM 1474 N N . LEU A 1 192 ? 52.146 58.224 6.711 1.00 47.36 243 LEU A N 1
ATOM 1475 C CA . LEU A 1 192 ? 51.687 58.731 8.000 1.00 51.73 243 LEU A CA 1
ATOM 1476 C C . LEU A 1 192 ? 52.874 59.006 8.918 1.00 59.91 243 LEU A C 1
ATOM 1477 O O . LEU A 1 192 ? 54.004 58.595 8.622 1.00 58.76 243 LEU A O 1
ATOM 1483 N N . SER B 1 1 ? 74.278 33.598 53.355 1.00 80.80 -2 SER B N 1
ATOM 1484 C CA . SER B 1 1 ? 74.581 33.109 52.013 1.00 76.45 -2 SER B CA 1
ATOM 1485 C C . SER B 1 1 ? 73.484 33.468 51.011 1.00 62.30 -2 SER B C 1
ATOM 1486 O O . SER B 1 1 ? 72.322 33.658 51.382 1.00 60.64 -2 SER B O 1
ATOM 1489 N N . ASN B 1 2 ? 73.858 33.565 49.739 1.00 48.14 -1 ASN B N 1
ATOM 1490 C CA . ASN B 1 2 ? 72.883 33.799 48.682 1.00 40.22 -1 ASN B CA 1
ATOM 1491 C C . ASN B 1 2 ? 72.521 32.486 47.989 1.00 31.94 -1 ASN B C 1
ATOM 1492 O O . ASN B 1 2 ? 71.845 32.472 46.955 1.00 37.17 -1 ASN B O 1
ATOM 1497 N N . ALA B 1 3 ? 72.990 31.382 48.567 1.00 24.44 0 ALA B N 1
ATOM 1498 C CA . ALA B 1 3 ? 72.721 30.050 48.028 1.00 27.21 0 ALA B CA 1
ATOM 1499 C C . ALA B 1 3 ? 71.748 29.309 48.927 1.00 29.44 0 ALA B C 1
ATOM 1500 O O . ALA B 1 3 ? 72.012 29.126 50.120 1.00 25.55 0 ALA B O 1
ATOM 1502 N N . ALA B 1 4 ? 70.634 28.860 48.356 1.00 22.27 55 ALA B N 1
ATOM 1503 C CA . ALA B 1 4 ? 69.683 28.066 49.126 1.00 25.44 55 ALA B CA 1
ATOM 1504 C C . ALA B 1 4 ? 70.334 26.791 49.663 1.00 20.89 55 ALA B C 1
ATOM 1505 O O . ALA B 1 4 ? 71.007 26.068 48.921 1.00 23.85 55 ALA B O 1
ATOM 1507 N N . SER B 1 5 ? 70.144 26.522 50.951 1.00 20.46 56 SER B N 1
ATOM 1508 C CA . SER B 1 5 ? 70.613 25.276 51.548 1.00 30.97 56 SER B CA 1
ATOM 1509 C C . SER B 1 5 ? 69.621 24.163 51.198 1.00 31.30 56 SER B C 1
ATOM 1510 O O . SER B 1 5 ? 68.445 24.446 50.910 1.00 23.28 56 SER B O 1
ATOM 1513 N N . SER B 1 6 ? 70.100 22.915 51.211 1.00 25.15 57 SER B N 1
ATOM 1514 C CA . SER B 1 6 ? 69.281 21.748 50.865 1.00 24.03 57 SER B CA 1
ATOM 1515 C C . SER B 1 6 ? 68.446 22.009 49.623 1.00 28.46 57 SER B C 1
ATOM 1516 O O . SER B 1 6 ? 67.226 21.824 49.638 1.00 23.74 57 SER B O 1
ATOM 1519 N N . PHE B 1 7 ? 69.103 22.446 48.553 1.00 22.84 58 PHE B N 1
ATOM 1520 C CA . PHE B 1 7 ? 68.392 22.971 47.392 1.00 19.27 58 PHE B CA 1
ATOM 1521 C C . PHE B 1 7 ? 67.427 21.977 46.740 1.00 25.37 58 PHE B C 1
ATOM 1522 O O . PHE B 1 7 ? 66.462 22.380 46.084 1.00 22.16 58 PHE B O 1
ATOM 1530 N N . ALA B 1 8 ? 67.670 20.685 46.931 1.00 20.41 59 ALA B N 1
ATOM 1531 C CA . ALA B 1 8 ? 66.847 19.674 46.267 1.00 30.36 59 ALA B CA 1
ATOM 1532 C C . ALA B 1 8 ? 65.706 19.184 47.158 1.00 29.90 59 ALA B C 1
ATOM 1533 O O . ALA B 1 8 ? 64.949 18.291 46.775 1.00 27.21 59 ALA B O 1
ATOM 1535 N N . SER B 1 9 ? 65.597 19.761 48.351 1.00 20.99 60 SER B N 1
ATOM 1536 C CA . SER B 1 9 ? 64.577 19.344 49.310 1.00 25.42 60 SER B CA 1
ATOM 1537 C C . SER B 1 9 ? 63.172 19.775 48.891 1.00 18.64 60 SER B C 1
ATOM 1538 O O . SER B 1 9 ? 62.986 20.826 48.266 1.00 18.56 60 SER B O 1
ATOM 1541 N N . VAL B 1 10 ? 62.188 18.956 49.236 1.00 24.19 61 VAL B N 1
ATOM 1542 C CA . VAL B 1 10 ? 60.791 19.308 49.003 1.00 29.52 61 VAL B CA 1
ATOM 1543 C C . VAL B 1 10 ? 60.418 20.542 49.842 1.00 26.85 61 VAL B C 1
ATOM 1544 O O . VAL B 1 10 ? 59.478 21.270 49.523 1.00 24.18 61 VAL B O 1
ATOM 1548 N N . GLN B 1 11 ? 61.189 20.802 50.892 1.00 21.33 62 GLN B N 1
ATOM 1549 C CA A GLN B 1 11 ? 60.920 21.948 51.751 0.54 25.60 62 GLN B CA 1
ATOM 1550 C CA B GLN B 1 11 ? 60.933 21.936 51.771 0.46 25.93 62 GLN B CA 1
ATOM 1551 C C . GLN B 1 11 ? 61.945 23.072 51.568 1.00 23.75 62 GLN B C 1
ATOM 1552 O O . GLN B 1 11 ? 62.034 23.988 52.392 1.00 23.28 62 GLN B O 1
ATOM 1563 N N . ALA B 1 12 ? 62.705 23.014 50.478 1.00 22.80 63 ALA B N 1
ATOM 1564 C CA . ALA B 1 12 ? 63.699 24.047 50.188 1.00 27.36 63 ALA B CA 1
ATOM 1565 C C . ALA B 1 12 ? 63.069 25.437 50.086 1.00 22.95 63 ALA B C 1
ATOM 1566 O O . ALA B 1 12 ? 61.947 25.594 49.594 1.00 21.28 63 ALA B O 1
ATOM 1568 N N . VAL B 1 13 ? 63.806 26.450 50.526 1.00 21.20 64 VAL B N 1
ATOM 1569 C CA . VAL B 1 13 ? 63.332 27.825 50.416 1.00 18.69 64 VAL B CA 1
ATOM 1570 C C . VAL B 1 13 ? 64.148 28.593 49.388 1.00 24.97 64 VAL B C 1
ATOM 1571 O O . VAL B 1 13 ? 65.347 28.830 49.574 1.00 24.25 64 VAL B O 1
ATOM 1575 N N . VAL B 1 14 ? 63.486 28.975 48.303 1.00 18.34 65 VAL B N 1
ATOM 1576 C CA . VAL B 1 14 ? 64.124 29.676 47.203 1.00 20.66 65 VAL B CA 1
ATOM 1577 C C . VAL B 1 14 ? 63.418 31.003 47.040 1.00 24.40 65 VAL B C 1
ATOM 1578 O O . VAL B 1 14 ? 62.201 31.047 46.845 1.00 24.31 65 VAL B O 1
ATOM 1582 N N . ASN B 1 15 ? 64.168 32.092 47.144 1.00 21.85 66 ASN B N 1
ATOM 1583 C CA . ASN B 1 15 ? 63.561 33.413 47.039 1.00 22.08 66 ASN B CA 1
ATOM 1584 C C . ASN B 1 15 ? 64.615 34.413 46.606 1.00 24.15 66 ASN B C 1
ATOM 1585 O O . ASN B 1 15 ? 65.703 34.016 46.185 1.00 25.25 66 ASN B O 1
ATOM 1590 N N . LYS B 1 16 ? 64.314 35.701 46.736 1.00 26.40 67 LYS B N 1
ATOM 1591 C CA . LYS B 1 16 ? 65.237 36.736 46.274 1.00 28.89 67 LYS B CA 1
ATOM 1592 C C . LYS B 1 16 ? 66.596 36.698 46.969 1.00 34.93 67 LYS B C 1
ATOM 1593 O O . LYS B 1 16 ? 67.607 37.092 46.385 1.00 34.76 67 LYS B O 1
ATOM 1599 N N . GLU B 1 17 ? 66.625 36.205 48.203 1.00 31.98 68 GLU B N 1
ATOM 1600 C CA . GLU B 1 17 ? 67.887 36.089 48.921 1.00 32.16 68 GLU B CA 1
ATOM 1601 C C . GLU B 1 17 ? 68.580 34.768 48.602 1.00 30.45 68 GLU B C 1
ATOM 1602 O O . GLU B 1 17 ? 69.783 34.734 48.348 1.00 38.27 68 GLU B O 1
ATOM 1608 N N . TYR B 1 18 ? 67.813 33.683 48.594 1.00 22.71 69 TYR B N 1
ATOM 1609 C CA . TYR B 1 18 ? 68.394 32.348 48.482 1.00 25.43 69 TYR B CA 1
ATOM 1610 C C . TYR B 1 18 ? 68.195 31.748 47.097 1.00 26.96 69 TYR B C 1
ATOM 1611 O O . TYR B 1 18 ? 67.071 31.401 46.726 1.00 25.94 69 TYR B O 1
ATOM 1620 N N . GLY B 1 19 ? 69.284 31.601 46.346 1.00 22.44 70 GLY B N 1
ATOM 1621 C CA . GLY B 1 19 ? 69.188 31.096 44.988 1.00 20.14 70 GLY B CA 1
ATOM 1622 C C . GLY B 1 19 ? 69.570 29.630 44.850 1.00 23.44 70 GLY B C 1
ATOM 1623 O O . GLY B 1 19 ? 70.308 29.072 45.676 1.00 24.62 70 GLY B O 1
ATOM 1624 N N . LEU B 1 20 ? 69.070 29.014 43.782 1.00 20.14 71 LEU B N 1
ATOM 1625 C CA . LEU B 1 20 ? 69.386 27.632 43.437 1.00 20.06 71 LEU B CA 1
ATOM 1626 C C . LEU B 1 20 ? 70.697 27.560 42.651 1.00 21.19 71 LEU B C 1
ATOM 1627 O O . LEU B 1 20 ? 71.128 28.561 42.060 1.00 24.47 71 LEU B O 1
ATOM 1632 N N . PRO B 1 21 ? 71.336 26.376 42.637 1.00 22.65 72 PRO B N 1
ATOM 1633 C CA . PRO B 1 21 ? 72.514 26.238 41.770 1.00 20.49 72 PRO B CA 1
ATOM 1634 C C . PRO B 1 21 ? 72.098 26.447 40.325 1.00 22.02 72 PRO B C 1
ATOM 1635 O O . PRO B 1 21 ? 70.993 26.019 39.935 1.00 17.40 72 PRO B O 1
ATOM 1639 N N . GLU B 1 22 ? 72.957 27.090 39.536 1.00 23.33 73 GLU B N 1
ATOM 1640 C CA . GLU B 1 22 ? 72.594 27.424 38.165 1.00 26.16 73 GLU B CA 1
ATOM 1641 C C . GLU B 1 22 ? 72.452 26.160 37.330 1.00 28.80 73 GLU B C 1
ATOM 1642 O O 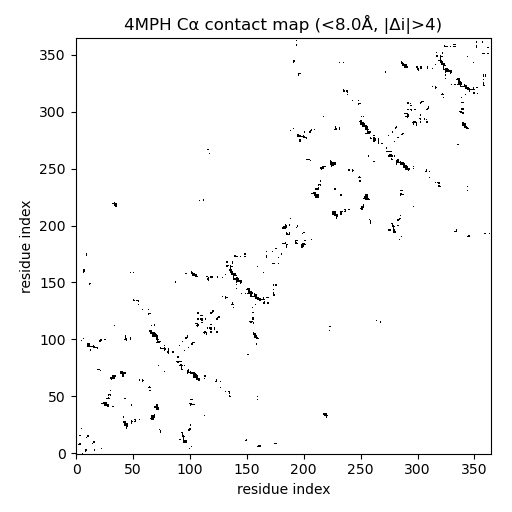. GLU B 1 22 ? 71.760 26.161 36.311 1.00 26.88 73 GLU B O 1
ATOM 1648 N N . ASP B 1 23 ? 73.121 25.087 37.746 1.00 20.35 74 ASP B N 1
ATOM 1649 C CA . ASP B 1 23 ? 73.074 23.849 36.972 1.00 21.61 74 ASP B CA 1
ATOM 1650 C C . ASP B 1 23 ? 72.079 22.839 37.576 1.00 23.50 74 ASP B C 1
ATOM 1651 O O . ASP B 1 23 ? 72.111 21.649 37.250 1.00 28.06 74 ASP B O 1
ATOM 1656 N N . TYR B 1 24 ? 71.184 23.307 38.443 1.00 20.39 75 TYR B N 1
ATOM 1657 C CA . TYR B 1 24 ? 70.212 22.394 39.054 1.00 20.50 75 TYR B CA 1
ATOM 1658 C C . TYR B 1 24 ? 68.957 22.203 38.218 1.00 19.81 75 TYR B C 1
ATOM 1659 O O . TYR B 1 24 ? 68.221 23.160 37.947 1.00 20.39 75 TYR B O 1
ATOM 1668 N N . LYS B 1 25 ? 68.723 20.958 37.815 1.00 20.49 76 LYS B N 1
ATOM 1669 C CA . LYS B 1 25 ? 67.458 20.555 37.206 1.00 22.79 76 LYS B CA 1
ATOM 1670 C C . LYS B 1 25 ? 67.075 19.250 37.870 1.00 20.31 76 LYS B C 1
ATOM 1671 O O . LYS B 1 25 ? 67.894 18.329 37.908 1.00 22.64 76 LYS B O 1
ATOM 1677 N N . PRO B 1 26 ? 65.852 19.164 38.423 1.00 21.13 77 PRO B N 1
ATOM 1678 C CA . PRO B 1 26 ? 65.500 17.930 39.141 1.00 21.71 77 PRO B CA 1
ATOM 1679 C C . PRO B 1 26 ? 65.531 16.728 38.197 1.00 29.37 77 PRO B C 1
ATOM 1680 O O . PRO B 1 26 ? 65.212 16.873 37.005 1.00 24.53 77 PRO B O 1
ATOM 1684 N N . GLU B 1 27 ? 65.894 15.559 38.719 1.00 25.28 78 GLU B N 1
ATOM 1685 C CA . GLU B 1 27 ? 66.027 14.366 37.888 1.00 34.15 78 GLU B CA 1
ATOM 1686 C C . GLU B 1 27 ? 64.743 13.548 37.783 1.00 31.90 78 GLU B C 1
ATOM 1687 O O . GLU B 1 27 ? 64.690 12.578 37.024 1.00 38.60 78 GLU B O 1
ATOM 1693 N N . ASP B 1 28 ? 63.709 13.936 38.526 1.00 22.84 79 ASP B N 1
ATOM 1694 C CA . ASP B 1 28 ? 62.465 13.155 38.541 1.00 21.04 79 ASP B CA 1
ATOM 1695 C C . ASP B 1 28 ? 61.279 13.934 37.981 1.00 24.98 79 ASP B C 1
ATOM 1696 O O . ASP B 1 28 ? 60.159 13.820 38.482 1.00 27.36 79 ASP B O 1
ATOM 1701 N N . LEU B 1 29 ? 61.523 14.721 36.937 1.00 26.44 80 LEU B N 1
ATOM 1702 C CA . LEU B 1 29 ? 60.466 15.521 36.323 1.00 24.87 80 LEU B CA 1
ATOM 1703 C C . LEU B 1 29 ? 59.514 14.656 35.493 1.00 25.59 80 LEU B C 1
ATOM 1704 O O . LEU B 1 29 ? 59.951 13.825 34.697 1.00 25.74 80 LEU B O 1
ATOM 1709 N N . VAL B 1 30 ? 58.212 14.854 35.685 1.00 17.41 81 VAL B N 1
ATOM 1710 C CA . VAL B 1 30 ? 57.196 14.171 34.888 1.00 19.45 81 VAL B CA 1
ATOM 1711 C C . VAL B 1 30 ? 56.040 15.130 34.590 1.00 22.60 81 VAL B C 1
ATOM 1712 O O . VAL B 1 30 ? 55.899 16.166 35.242 1.00 22.67 81 VAL B O 1
ATOM 1716 N N . VAL B 1 31 ? 55.216 14.778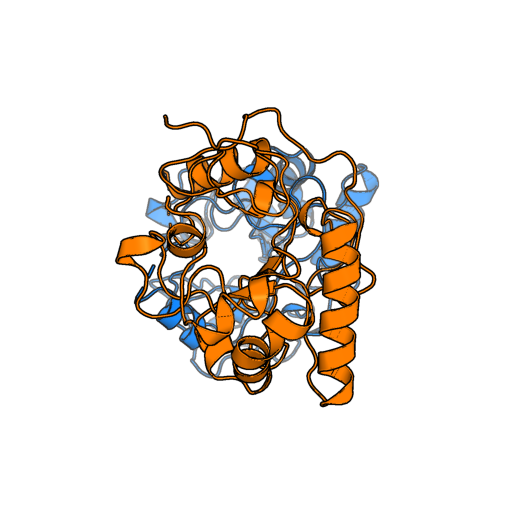 33.606 1.00 18.95 82 VAL B N 1
ATOM 1717 C CA . VAL B 1 31 ? 54.036 15.567 33.276 1.00 17.15 82 VAL B CA 1
ATOM 1718 C C . VAL B 1 31 ? 52.851 15.016 34.047 1.00 18.82 82 VAL B C 1
ATOM 1719 O O . VAL B 1 31 ? 52.466 13.861 33.848 1.00 25.04 82 VAL B O 1
ATOM 1723 N N . PRO B 1 32 ? 52.277 15.832 34.947 1.00 21.36 83 PRO B N 1
ATOM 1724 C CA . PRO B 1 32 ? 51.084 15.379 35.675 1.00 22.18 83 PRO B CA 1
ATOM 1725 C C . PRO B 1 32 ? 49.905 15.171 34.726 1.00 27.89 83 PRO B C 1
ATOM 1726 O O . PRO B 1 32 ? 49.726 15.940 33.770 1.00 21.94 83 PRO B O 1
ATOM 1730 N N . ASN B 1 33 ? 49.112 14.138 34.986 1.00 30.40 84 ASN B N 1
ATOM 1731 C CA . ASN B 1 33 ? 47.934 13.864 34.176 1.00 31.64 84 ASN B CA 1
ATOM 1732 C C . ASN B 1 33 ? 46.780 14.800 34.547 1.00 25.36 84 ASN B C 1
ATOM 1733 O O . ASN B 1 33 ? 45.835 14.391 35.218 1.00 25.75 84 ASN B O 1
ATOM 1738 N N . VAL B 1 34 ? 46.866 16.058 34.111 1.00 23.93 85 VAL B N 1
ATOM 1739 C CA . VAL B 1 34 ? 45.845 17.076 34.416 1.00 23.93 85 VAL B CA 1
ATOM 1740 C C . VAL B 1 34 ? 45.586 17.923 33.163 1.00 24.33 85 VAL B C 1
ATOM 1741 O O . VAL B 1 34 ? 46.406 17.911 32.241 1.00 22.20 85 VAL B O 1
ATOM 1745 N N . PRO B 1 35 ? 44.449 18.655 33.116 1.00 22.34 86 PRO B N 1
ATOM 1746 C CA . PRO B 1 35 ? 44.268 19.537 31.954 1.00 23.77 86 PRO B CA 1
ATOM 1747 C C . PRO B 1 35 ? 45.217 20.735 32.022 1.00 26.54 86 PRO B C 1
ATOM 1748 O O . PRO B 1 35 ? 45.446 21.267 33.113 1.00 22.61 86 PRO B O 1
ATOM 1752 N N . PHE B 1 36 ? 45.755 21.144 30.872 1.00 22.93 87 PHE B N 1
ATOM 1753 C CA . PHE B 1 36 ? 46.638 22.310 30.780 1.00 24.56 87 PHE B CA 1
ATOM 1754 C C . PHE B 1 36 ? 45.994 23.407 29.935 1.00 27.08 87 PHE B C 1
ATOM 1755 O O . PHE B 1 36 ? 45.164 23.126 29.074 1.00 26.10 87 PHE B O 1
ATOM 1763 N N . SER B 1 37 ? 46.411 24.652 30.152 1.00 22.54 88 SER B N 1
ATOM 1764 C CA . SER B 1 37 ? 45.860 25.786 29.401 1.00 24.08 88 SER B CA 1
ATOM 1765 C C . SER B 1 37 ? 46.554 25.924 28.050 1.00 21.19 88 SER B C 1
ATOM 1766 O O . SER B 1 37 ? 46.188 26.771 27.239 1.00 26.17 88 SER B O 1
ATOM 1769 N N . PHE B 1 38 ? 47.588 25.117 27.827 1.00 21.59 89 PHE B N 1
ATOM 1770 C CA . PHE B 1 38 ? 48.315 25.157 26.565 1.00 23.29 89 PHE B CA 1
ATOM 1771 C C . PHE B 1 38 ? 48.448 23.736 26.056 1.00 24.89 89 PHE B C 1
ATOM 1772 O O . PHE B 1 38 ? 48.360 22.786 26.838 1.00 23.71 89 PHE B O 1
ATOM 1780 N N . SER B 1 39 ? 48.696 23.593 24.759 1.00 21.73 90 SER B N 1
ATOM 1781 C CA . SER B 1 39 ? 48.788 22.279 24.154 1.00 22.57 90 SER B CA 1
ATOM 1782 C C . SER B 1 39 ? 50.253 21.895 23.957 1.00 29.92 90 SER B C 1
ATOM 1783 O O . SER B 1 39 ? 51.138 22.763 23.913 1.00 29.65 90 SER B O 1
ATOM 1786 N N . GLY B 1 40 ? 50.510 20.595 23.854 1.00 27.16 91 GLY B N 1
ATOM 1787 C CA . GLY B 1 40 ? 51.857 20.112 23.618 1.00 28.66 91 GLY B CA 1
ATOM 1788 C C . GLY B 1 40 ? 52.617 19.855 24.905 1.00 27.01 91 GLY B C 1
ATOM 1789 O O . GLY B 1 40 ? 52.180 20.236 25.998 1.00 26.28 91 GLY B O 1
ATOM 1790 N N . THR B 1 41 ? 53.762 19.197 24.774 1.00 31.90 92 THR B N 1
ATOM 1791 C CA . THR B 1 41 ? 54.626 18.945 25.916 1.00 30.21 92 THR B CA 1
ATOM 1792 C C . THR B 1 41 ? 55.815 19.890 25.855 1.00 28.89 92 THR B C 1
ATOM 1793 O O . THR B 1 41 ? 56.598 19.862 24.904 1.00 27.25 92 THR B O 1
ATOM 1797 N N . LEU B 1 42 ? 55.946 20.731 26.876 1.00 22.33 93 LEU B N 1
ATOM 1798 C CA . LEU B 1 42 ? 57.011 21.723 26.906 1.00 22.10 93 LEU B CA 1
ATOM 1799 C C . LEU B 1 42 ? 57.651 21.670 28.282 1.00 21.81 93 LEU B C 1
ATOM 1800 O O . LEU B 1 42 ? 57.153 20.980 29.165 1.00 21.26 93 LEU B O 1
ATOM 1805 N N . GLU B 1 43 ? 58.756 22.383 28.463 1.00 23.14 94 GLU B N 1
ATOM 1806 C CA . GLU B 1 43 ? 59.446 22.412 29.754 1.00 20.41 94 GLU B CA 1
ATOM 1807 C C . GLU B 1 43 ? 58.477 22.692 30.916 1.00 20.63 94 GLU B C 1
ATOM 1808 O O . GLU B 1 43 ? 58.516 22.009 31.944 1.00 21.42 94 GLU B O 1
ATOM 1814 N N . LYS B 1 44 ? 57.573 23.654 30.721 1.00 19.66 95 LYS B N 1
ATOM 1815 C CA . LYS B 1 44 ? 56.593 24.039 31.753 1.00 21.90 95 LYS B CA 1
ATOM 1816 C C . LYS B 1 44 ? 55.462 23.015 31.991 1.00 24.76 95 LYS B C 1
ATOM 1817 O O . LYS B 1 44 ? 54.599 23.224 32.856 1.00 20.27 95 LYS B O 1
ATOM 1823 N N . SER B 1 45 ? 55.468 21.913 31.240 1.00 19.37 96 SER B N 1
ATOM 1824 C CA . SER B 1 45 ? 54.516 20.822 31.470 1.00 16.19 96 SER B CA 1
ATOM 1825 C C . SER B 1 45 ? 54.887 19.984 32.695 1.00 15.14 96 SER B C 1
ATOM 1826 O O . SER B 1 45 ? 54.059 19.229 33.216 1.00 20.05 96 SER B O 1
ATOM 1829 N N . TYR B 1 46 ? 56.130 20.110 33.150 1.00 15.27 97 TYR B N 1
ATOM 1830 C CA . TYR B 1 46 ? 56.678 19.154 34.112 1.00 20.38 97 TYR B CA 1
ATOM 1831 C C . TYR B 1 46 ? 56.670 19.632 35.554 1.00 17.09 97 TYR B C 1
ATOM 1832 O O . TYR B 1 46 ? 56.778 20.840 35.824 1.00 16.50 97 TYR B O 1
ATOM 1841 N N . LEU B 1 47 ? 56.595 18.655 36.460 1.00 20.28 98 LEU B N 1
ATOM 1842 C CA . LEU B 1 47 ? 56.832 18.830 37.891 1.00 19.33 98 LEU B CA 1
ATOM 1843 C C . LEU B 1 47 ? 57.615 17.616 38.362 1.00 15.23 98 LEU B C 1
ATOM 1844 O O . LEU B 1 47 ? 57.546 16.551 37.726 1.00 20.24 98 LEU B O 1
ATOM 1849 N N . ARG B 1 48 ? 58.348 17.754 39.467 1.00 15.34 99 ARG B N 1
ATOM 1850 C CA . ARG B 1 48 ? 58.926 16.586 40.115 1.00 18.28 99 ARG B CA 1
ATOM 1851 C C . ARG B 1 48 ? 57.816 15.595 40.441 1.00 22.57 99 ARG B C 1
ATOM 1852 O O . ARG B 1 48 ? 56.687 15.992 40.755 1.00 20.36 99 ARG B O 1
ATOM 1860 N N . LYS B 1 49 ? 58.154 14.313 40.370 1.00 18.97 100 LYS B N 1
ATOM 1861 C CA . LYS B 1 49 ? 57.203 13.228 40.567 1.00 22.27 100 LYS B CA 1
ATOM 1862 C C . LYS B 1 49 ? 56.249 13.409 41.756 1.00 28.64 100 LYS B C 1
ATOM 1863 O O . LYS B 1 49 ? 55.030 13.276 41.599 1.00 23.82 100 LYS B O 1
ATOM 1869 N N . GLU B 1 50 ? 56.783 13.725 42.933 1.00 24.35 101 GLU B N 1
ATOM 1870 C CA . GLU B 1 50 ? 55.933 13.828 44.127 1.00 23.84 101 GLU B CA 1
ATOM 1871 C C . GLU B 1 50 ? 54.933 14.989 44.008 1.00 22.11 101 GLU B C 1
ATOM 1872 O O . GLU B 1 50 ? 53.785 14.883 44.441 1.00 22.34 101 GLU B O 1
ATOM 1878 N N . ALA B 1 51 ? 55.372 16.092 43.410 1.00 19.82 102 ALA B N 1
ATOM 1879 C CA . ALA B 1 51 ? 54.509 17.255 43.234 1.00 19.62 102 ALA B CA 1
ATOM 1880 C C . ALA B 1 51 ? 53.495 17.002 42.124 1.00 24.03 102 ALA B C 1
ATOM 1881 O O . ALA B 1 51 ? 52.370 17.510 42.162 1.00 19.97 102 ALA B O 1
ATOM 1883 N N . ALA B 1 52 ? 53.906 16.244 41.114 1.00 19.36 103 ALA B N 1
ATOM 1884 C CA . ALA B 1 52 ? 53.007 15.937 40.005 1.00 21.72 103 ALA B CA 1
ATOM 1885 C C . ALA B 1 52 ? 51.851 15.064 40.483 1.00 21.00 103 ALA B C 1
ATOM 1886 O O . ALA B 1 52 ? 50.697 15.282 40.110 1.00 19.73 103 ALA B O 1
ATOM 1888 N N . GLU B 1 53 ? 52.150 14.074 41.312 1.00 21.70 104 GLU B N 1
ATOM 1889 C CA . GLU B 1 53 ? 51.094 13.193 41.793 1.00 27.40 104 GLU B CA 1
ATOM 1890 C C . GLU B 1 53 ? 50.184 13.946 42.764 1.00 27.13 104 GLU B C 1
ATOM 1891 O O . GLU B 1 53 ? 48.971 13.714 42.811 1.00 26.10 104 GLU B O 1
ATOM 1897 N N . ALA B 1 54 ? 50.771 14.870 43.516 1.00 20.02 105 ALA B N 1
ATOM 1898 C CA . ALA B 1 54 ? 49.998 15.716 44.420 1.00 23.06 105 ALA B CA 1
ATOM 1899 C C . ALA B 1 54 ? 49.069 16.629 43.632 1.00 20.12 105 ALA B C 1
ATOM 1900 O O . ALA B 1 54 ? 47.914 16.819 44.012 1.00 21.36 105 ALA B O 1
ATOM 1902 N N . LEU B 1 55 ? 49.568 17.200 42.536 1.00 16.56 106 LEU B N 1
ATOM 1903 C CA . LEU B 1 55 ? 48.735 18.075 41.705 1.00 15.98 106 LEU B CA 1
ATOM 1904 C C . LEU B 1 55 ? 47.536 17.301 41.167 1.00 19.01 106 LEU B C 1
ATOM 1905 O O . LEU B 1 55 ? 46.415 17.827 41.108 1.00 23.52 106 LEU B O 1
ATOM 1910 N N . GLU B 1 56 ? 47.766 16.052 40.764 1.00 23.83 107 GLU B N 1
ATOM 1911 C CA . GLU B 1 56 ? 46.667 15.210 40.278 1.00 24.67 107 GLU B CA 1
ATOM 1912 C C . GLU B 1 56 ? 45.621 15.008 41.367 1.00 27.38 107 GLU B C 1
ATOM 1913 O O . GLU B 1 56 ? 44.404 15.046 41.107 1.00 20.83 107 GLU B O 1
ATOM 1919 N N . ARG B 1 57 ? 46.092 14.778 42.590 1.00 21.32 108 ARG B N 1
ATOM 1920 C CA . ARG B 1 57 ? 45.169 14.583 43.704 1.00 24.53 108 ARG B CA 1
ATOM 1921 C C . ARG B 1 57 ? 44.400 15.872 43.965 1.00 21.46 108 ARG B C 1
ATOM 1922 O O . ARG B 1 57 ? 43.195 15.849 44.199 1.00 22.05 108 ARG B O 1
ATOM 1930 N N . LEU B 1 58 ? 45.105 16.997 43.913 1.00 23.16 109 LEU B N 1
ATOM 1931 C CA . LEU B 1 58 ? 44.474 18.297 44.119 1.00 23.42 109 LEU B CA 1
ATOM 1932 C C . LEU B 1 58 ? 43.366 18.543 43.090 1.00 25.74 109 LEU B C 1
ATOM 1933 O O . LEU B 1 58 ? 42.247 18.927 43.454 1.00 23.73 109 LEU B O 1
ATOM 1938 N N . PHE B 1 59 ? 43.656 18.294 41.813 1.00 23.14 110 PHE B N 1
ATOM 1939 C CA . PHE B 1 59 ? 42.660 18.525 40.768 1.00 27.23 110 PHE B CA 1
ATOM 1940 C C . PHE B 1 59 ? 41.473 17.578 40.915 1.00 27.47 110 PHE B C 1
ATOM 1941 O O . PHE B 1 59 ? 40.342 17.926 40.574 1.00 27.57 110 PHE B O 1
ATOM 1949 N N . ASP B 1 60 ? 41.734 16.383 41.431 1.00 28.68 111 ASP B N 1
ATOM 1950 C CA . ASP B 1 60 ? 40.666 15.421 41.647 1.00 29.35 111 ASP B CA 1
ATOM 1951 C C . ASP B 1 60 ? 39.771 15.853 42.813 1.00 32.81 111 ASP B C 1
ATOM 1952 O O . ASP B 1 60 ? 38.540 15.716 42.740 1.00 29.41 111 ASP B O 1
ATOM 1957 N N . LEU B 1 61 ? 40.374 16.375 43.884 1.00 26.00 112 LEU B N 1
ATOM 1958 C CA . LEU B 1 61 ? 39.570 16.886 45.000 1.00 33.04 112 LEU B CA 1
ATOM 1959 C C . LEU B 1 61 ? 38.717 18.053 44.508 1.00 29.00 112 LEU B C 1
ATOM 1960 O O . LEU B 1 61 ? 37.545 18.159 44.852 1.00 28.81 112 LEU B O 1
ATOM 1965 N N . ALA B 1 62 ? 39.318 18.918 43.693 1.00 24.12 113 ALA B N 1
ATOM 1966 C CA . ALA B 1 62 ? 38.609 20.048 43.102 1.00 26.07 113 ALA B CA 1
ATOM 1967 C C . ALA B 1 62 ? 37.399 19.576 42.286 1.00 30.49 113 ALA B C 1
ATOM 1968 O O . ALA B 1 62 ? 36.271 20.049 42.492 1.00 30.66 113 ALA B O 1
ATOM 1970 N N . ASN B 1 63 ? 37.633 18.647 41.360 1.00 27.10 114 ASN B N 1
ATOM 1971 C CA . ASN B 1 63 ? 36.547 18.102 40.535 1.00 35.73 114 ASN B CA 1
ATOM 1972 C C . ASN B 1 63 ? 35.352 17.567 41.318 1.00 38.92 114 ASN B C 1
ATOM 1973 O O . ASN B 1 63 ? 34.204 17.719 40.893 1.00 37.90 114 ASN B O 1
ATOM 1978 N N . LYS B 1 64 ? 35.619 16.922 42.449 1.00 35.65 115 LYS B N 1
ATOM 1979 C CA . LYS B 1 64 ? 34.552 16.380 43.276 1.00 43.47 115 LYS B CA 1
ATOM 1980 C C . LYS B 1 64 ? 33.662 17.484 43.831 1.00 39.91 115 LYS B C 1
ATOM 1981 O O . LYS B 1 64 ? 32.532 17.230 44.223 1.00 42.36 115 LYS B O 1
ATOM 1987 N N . GLU B 1 65 ? 34.174 18.711 43.863 1.00 35.19 116 GLU B N 1
ATOM 1988 C CA . GLU B 1 65 ? 33.366 19.840 44.319 1.00 35.97 116 GLU B CA 1
ATOM 1989 C C . GLU B 1 65 ? 32.971 20.746 43.155 1.00 39.71 116 GLU B C 1
ATOM 1990 O O . GLU B 1 65 ? 32.557 21.891 43.359 1.00 40.97 116 GLU B O 1
ATOM 1996 N N . GLY B 1 66 ? 33.094 20.218 41.938 1.00 34.25 117 GLY B N 1
ATOM 1997 C CA . GLY B 1 66 ? 32.705 20.941 40.741 1.00 43.46 117 GLY B CA 1
ATOM 1998 C C . GLY B 1 66 ? 33.668 22.063 40.392 1.00 42.07 117 GLY B C 1
ATOM 1999 O O . GLY B 1 66 ? 33.310 22.994 39.666 1.00 34.79 117 GLY B O 1
ATOM 2000 N N . ILE B 1 67 ? 34.892 21.975 40.909 1.00 25.69 118 ILE B N 1
ATOM 2001 C CA . ILE B 1 67 ? 35.900 22.991 40.653 1.00 24.07 118 ILE B CA 1
ATOM 2002 C C . ILE B 1 67 ? 36.851 22.505 39.554 1.00 28.43 118 ILE B C 1
ATOM 2003 O O . ILE B 1 67 ? 37.541 21.494 39.727 1.00 26.64 118 ILE B O 1
ATOM 2008 N N . GLN B 1 68 ? 36.892 23.221 38.430 1.00 26.68 119 GLN B N 1
ATOM 2009 C CA . GLN B 1 68 ? 37.744 22.840 37.294 1.00 27.75 119 GLN B CA 1
ATOM 2010 C C . GLN B 1 68 ? 38.991 23.706 37.208 1.00 25.39 119 GLN B C 1
ATOM 2011 O O . GLN B 1 68 ? 38.920 24.855 36.758 1.00 25.75 119 GLN B O 1
ATOM 2017 N N . LEU B 1 69 ? 40.131 23.158 37.627 1.00 21.43 120 LEU B N 1
ATOM 2018 C CA . LEU B 1 69 ? 41.393 23.889 37.561 1.00 24.57 120 LEU B CA 1
ATOM 2019 C C . LEU B 1 69 ? 42.160 23.537 36.282 1.00 26.81 120 LEU B C 1
ATOM 2020 O O . LEU B 1 69 ? 42.040 22.425 35.765 1.00 23.85 120 LEU B O 1
ATOM 2025 N N . ASN B 1 70 ? 42.940 24.485 35.772 1.00 25.51 121 ASN B N 1
ATOM 2026 C CA . ASN B 1 70 ? 43.870 24.206 34.686 1.00 20.23 121 ASN B CA 1
ATOM 2027 C C . ASN B 1 70 ? 45.300 24.538 35.107 1.00 22.19 121 ASN B C 1
ATOM 2028 O O . ASN B 1 70 ? 45.530 25.559 35.761 1.00 20.54 121 ASN B O 1
ATOM 2033 N N . ALA B 1 71 ? 46.252 23.682 34.726 1.00 21.17 122 ALA B N 1
ATOM 2034 C CA . ALA B 1 71 ? 47.679 23.938 34.961 1.00 21.96 122 ALA B CA 1
ATOM 2035 C C . ALA B 1 71 ? 48.204 24.857 33.857 1.00 20.18 122 ALA B C 1
ATOM 2036 O O . ALA B 1 71 ? 47.943 24.631 32.659 1.00 19.46 122 ALA B O 1
ATOM 2038 N N . VAL B 1 72 ? 48.927 25.897 34.259 1.00 20.50 123 VAL B N 1
ATOM 2039 C CA . VAL B 1 72 ? 49.408 26.901 33.310 1.00 17.86 123 VAL B CA 1
ATOM 2040 C C . VAL B 1 72 ? 50.921 26.843 33.086 1.00 21.30 123 VAL B C 1
ATOM 2041 O O . VAL B 1 72 ? 51.383 26.942 31.953 1.00 16.81 123 VAL B O 1
ATOM 2045 N N . SER B 1 73 ? 51.697 26.696 34.156 1.00 16.20 124 SER B N 1
ATOM 2046 C CA . SER B 1 73 ? 53.146 26.525 33.991 1.00 18.68 124 SER B CA 1
ATOM 2047 C C . SER B 1 73 ? 53.840 25.986 35.239 1.00 19.71 124 SER B C 1
ATOM 2048 O O . SER B 1 73 ? 53.697 26.555 36.335 1.00 14.75 124 SER B O 1
ATOM 2051 N N . GLY B 1 74 ? 54.594 24.898 35.057 1.00 15.14 125 GLY B N 1
ATOM 2052 C CA . GLY B 1 74 ? 55.319 24.255 36.140 1.00 14.63 125 GLY B CA 1
ATOM 2053 C C . GLY B 1 74 ? 56.810 24.561 36.084 1.00 14.42 125 GLY B C 1
ATOM 2054 O O . GLY B 1 74 ? 57.233 25.693 36.330 1.00 18.34 125 GLY B O 1
ATOM 2055 N N . PHE B 1 75 ? 57.613 23.548 35.772 1.00 13.65 126 PHE B N 1
ATOM 2056 C CA . PHE B 1 75 ? 59.062 23.715 35.759 1.00 17.69 126 PHE B CA 1
ATOM 2057 C C . PHE B 1 75 ? 59.535 24.803 34.795 1.00 16.62 126 PHE B C 1
ATOM 2058 O O . PHE B 1 75 ? 59.074 24.882 33.654 1.00 17.89 126 PHE B O 1
ATOM 2066 N N . ARG B 1 76 ? 60.437 25.658 35.274 1.00 19.55 127 ARG B N 1
ATOM 2067 C CA . ARG B 1 76 ? 61.124 26.623 34.420 1.00 20.01 127 ARG B CA 1
ATOM 2068 C C . ARG B 1 76 ? 62.615 26.542 34.737 1.00 25.31 127 ARG B C 1
ATOM 2069 O O . ARG B 1 76 ? 63.022 26.774 35.866 1.00 18.97 127 ARG B O 1
ATOM 2077 N N . SER B 1 77 ? 63.433 26.218 33.744 1.00 17.71 128 SER B N 1
ATOM 2078 C CA . SER B 1 77 ? 64.866 26.051 33.982 1.00 18.73 128 SER B CA 1
ATOM 2079 C C . SER B 1 77 ? 65.561 27.371 34.277 1.00 19.61 128 SER B C 1
ATOM 2080 O O . SER B 1 77 ? 65.015 28.450 33.992 1.00 19.33 128 SER B O 1
ATOM 2083 N N . TYR B 1 78 ? 66.777 27.272 34.823 1.00 22.52 129 TYR B N 1
ATOM 2084 C CA . TYR B 1 78 ? 67.635 28.430 35.027 1.00 20.83 129 TYR B CA 1
ATOM 2085 C C . TYR B 1 78 ? 67.835 29.183 33.712 1.00 32.89 129 TYR B C 1
ATOM 2086 O O . TYR B 1 78 ? 67.708 30.408 33.661 1.00 22.68 129 TYR B O 1
ATOM 2095 N N . ASP B 1 79 ? 68.174 28.451 32.658 1.00 29.68 130 ASP B N 1
ATOM 2096 C CA . ASP B 1 79 ? 68.435 29.081 31.359 1.00 32.97 130 ASP B CA 1
ATOM 2097 C C . ASP B 1 79 ? 67.218 29.815 30.799 1.00 35.78 130 ASP B C 1
ATOM 2098 O O . ASP B 1 79 ? 67.352 30.874 30.185 1.00 38.56 130 ASP B O 1
ATOM 2103 N N . TYR B 1 80 ? 66.029 29.254 31.002 1.00 35.73 131 TYR B N 1
ATOM 2104 C CA . TYR B 1 80 ? 64.815 29.937 30.570 1.00 39.06 131 TYR B CA 1
ATOM 2105 C C . TYR B 1 80 ? 64.658 31.231 31.353 1.00 39.89 131 TYR B C 1
ATOM 2106 O O . TYR B 1 80 ? 64.425 32.290 30.777 1.00 43.32 131 TYR B O 1
ATOM 2115 N N . GLN B 1 81 ? 64.812 31.135 32.671 1.00 37.14 132 GLN B N 1
ATOM 2116 C CA . GLN B 1 81 ? 64.635 32.283 33.553 1.00 44.67 132 GLN B CA 1
ATOM 2117 C C . GLN B 1 81 ? 65.618 33.396 33.203 1.00 46.58 132 GLN B C 1
ATOM 2118 O O . GLN B 1 81 ? 65.308 34.585 33.332 1.00 48.03 132 GLN B O 1
ATOM 2124 N N . LYS B 1 82 ? 66.796 33.006 32.732 1.00 38.31 133 LYS B N 1
ATOM 2125 C CA . LYS B 1 82 ? 67.851 33.972 32.446 1.00 45.25 133 LYS B CA 1
ATOM 2126 C C . LYS B 1 82 ? 67.474 34.915 31.295 1.00 49.32 133 LYS B C 1
ATOM 2127 O O . LYS B 1 82 ? 67.724 36.120 31.357 1.00 47.17 133 LYS B O 1
ATOM 2133 N N . LYS B 1 83 ? 66.843 34.368 30.264 1.00 50.44 134 LYS B N 1
ATOM 2134 C CA . LYS B 1 83 ? 66.445 35.168 29.113 1.00 54.67 134 LYS B CA 1
ATOM 2135 C C . LYS B 1 83 ? 65.184 35.968 29.409 1.00 55.42 134 LYS B C 1
ATOM 2136 O O . LYS B 1 83 ? 65.025 37.099 28.938 1.00 58.98 134 LYS B O 1
ATOM 2142 N N . LEU B 1 84 ? 64.281 35.374 30.180 1.00 54.53 135 LEU B N 1
ATOM 2143 C CA . LEU B 1 84 ? 63.061 36.065 30.580 1.00 63.95 135 LEU B CA 1
ATOM 2144 C C . LEU B 1 84 ? 63.411 37.291 31.422 1.00 66.59 135 LEU B C 1
ATOM 2145 O O . LEU B 1 84 ? 62.813 38.356 31.267 1.00 60.81 135 LEU B O 1
ATOM 2150 N N . TYR B 1 85 ? 64.394 37.137 32.305 1.00 57.30 136 TYR B N 1
ATOM 2151 C CA . TYR B 1 85 ? 64.835 38.246 33.140 1.00 56.85 136 TYR B CA 1
ATOM 2152 C C . TYR B 1 85 ? 65.477 39.341 32.297 1.00 61.01 136 TYR B C 1
ATOM 2153 O O . TYR B 1 85 ? 65.143 40.519 32.436 1.00 62.18 136 TYR B O 1
ATOM 2162 N N . ALA B 1 86 ? 66.402 38.946 31.426 1.00 56.69 137 ALA B N 1
ATOM 2163 C CA . ALA B 1 86 ? 67.090 39.892 30.554 1.00 60.46 137 ALA B CA 1
ATOM 2164 C C . ALA B 1 86 ? 66.127 40.642 29.622 1.00 79.71 137 ALA B C 1
ATOM 2165 O O . ALA B 1 86 ? 66.253 41.853 29.430 1.00 85.36 137 ALA B O 1
ATOM 2167 N N . ASN B 1 87 ? 65.164 39.923 29.051 1.00 78.08 138 ASN B N 1
ATOM 2168 C CA . ASN B 1 87 ? 64.228 40.515 28.094 1.00 88.78 138 ASN B CA 1
ATOM 2169 C C . ASN B 1 87 ? 63.035 41.221 28.745 1.00 98.90 138 ASN B C 1
ATOM 2170 O O . ASN B 1 87 ? 62.098 41.637 28.058 1.00 102.43 138 ASN B O 1
ATOM 2175 N N . ASN B 1 88 ? 63.072 41.343 30.069 1.00 101.36 139 ASN B N 1
ATOM 2176 C CA . ASN B 1 88 ? 62.060 42.097 30.802 1.00 112.70 139 ASN B CA 1
ATOM 2177 C C . ASN B 1 88 ? 62.692 43.290 31.515 1.00 117.95 139 ASN B C 1
ATOM 2178 O O . ASN B 1 88 ? 61.994 44.150 32.058 1.00 121.58 139 ASN B O 1
ATOM 2183 N N . VAL B 1 89 ? 64.023 43.328 31.498 1.00 118.91 140 VAL B N 1
ATOM 2184 C CA . VAL B 1 89 ? 64.787 44.435 32.068 1.00 123.65 140 VAL B CA 1
ATOM 2185 C C . VAL B 1 89 ? 65.255 45.382 30.955 1.00 129.99 140 VAL B C 1
ATOM 2186 O O . VAL B 1 89 ? 65.719 46.493 31.223 1.00 133.68 140 VAL B O 1
ATOM 2190 N N . LYS B 1 90 ? 65.119 44.935 29.706 1.00 129.96 141 LYS B N 1
ATOM 2191 C CA . LYS B 1 90 ? 65.460 45.756 28.544 1.00 132.54 141 LYS B CA 1
ATOM 2192 C C . LYS B 1 90 ? 64.211 46.368 27.914 1.00 132.54 141 LYS B C 1
ATOM 2193 O O . LYS B 1 90 ? 63.665 47.350 28.416 1.00 133.71 141 LYS B O 1
ATOM 2199 N N . ARG B 1 99 ? 54.784 39.169 39.766 1.00 98.62 150 ARG B N 1
ATOM 2200 C CA . ARG B 1 99 ? 55.965 39.908 39.335 1.00 102.18 150 ARG B CA 1
ATOM 2201 C C . ARG B 1 99 ? 56.903 39.035 38.500 1.00 100.55 150 ARG B C 1
ATOM 2202 O O . ARG B 1 99 ? 57.143 37.865 38.821 1.00 87.74 150 ARG B O 1
ATOM 2210 N N . PHE B 1 100 ? 57.424 39.626 37.424 1.00 107.16 151 PHE B N 1
ATOM 2211 C CA . PHE B 1 100 ? 58.405 38.988 36.548 1.00 99.33 151 PHE B CA 1
ATOM 2212 C C . PHE B 1 100 ? 59.789 39.307 37.094 1.00 89.06 151 PHE B C 1
ATOM 2213 O O . PHE B 1 100 ? 60.771 39.353 36.354 1.00 80.42 151 PHE B O 1
ATOM 2221 N N . SER B 1 101 ? 59.852 39.519 38.403 1.00 93.97 152 SER B N 1
ATOM 2222 C CA . SER B 1 101 ? 61.001 40.144 39.044 1.00 99.19 152 SER B CA 1
ATOM 2223 C C . SER B 1 101 ? 62.142 39.181 39.367 1.00 86.35 152 SER B C 1
ATOM 2224 O O . SER B 1 101 ? 63.262 39.611 39.657 1.00 91.85 152 SER B O 1
ATOM 2227 N N . ALA B 1 102 ? 61.860 37.884 39.311 1.00 70.65 153 ALA B N 1
ATOM 2228 C CA . ALA B 1 102 ? 62.819 36.876 39.767 1.00 57.01 153 ALA B CA 1
ATOM 2229 C C . ALA B 1 102 ? 64.064 36.764 38.886 1.00 48.20 153 ALA B C 1
ATOM 2230 O O . ALA B 1 102 ? 63.969 36.452 37.694 1.00 46.01 153 ALA B O 1
ATOM 2232 N N . LYS B 1 103 ? 65.227 37.015 39.479 1.00 42.97 154 LYS B N 1
ATOM 2233 C CA . LYS B 1 103 ? 66.495 36.770 38.805 1.00 40.95 154 LYS B CA 1
ATOM 2234 C C . LYS B 1 103 ? 66.663 35.270 38.573 1.00 36.64 154 LYS B C 1
ATOM 2235 O O . LYS B 1 103 ? 66.080 34.464 39.305 1.00 34.62 154 LYS B O 1
ATOM 2241 N N . PRO B 1 104 ? 67.456 34.889 37.552 1.00 39.77 155 PRO B N 1
ATOM 2242 C CA . PRO B 1 104 ? 67.696 33.465 37.284 1.00 32.25 155 PRO B CA 1
ATOM 2243 C C . PRO B 1 104 ? 68.274 32.792 38.529 1.00 29.01 155 PRO B C 1
ATOM 2244 O O . PRO B 1 104 ? 69.160 33.359 39.166 1.00 29.13 155 PRO B O 1
ATOM 2248 N N . GLY B 1 105 ? 67.766 31.611 38.864 1.00 26.62 156 GLY B N 1
ATOM 2249 C CA . GLY B 1 105 ? 68.197 30.910 40.056 1.00 27.31 156 GLY B CA 1
ATOM 2250 C C . GLY B 1 105 ? 67.300 31.193 41.247 1.00 33.89 156 GLY B C 1
ATOM 2251 O O . GLY B 1 105 ? 67.288 30.430 42.221 1.00 26.81 156 GLY B O 1
ATOM 2252 N N . HIS B 1 106 ? 66.538 32.284 41.175 1.00 21.90 157 HIS B N 1
ATOM 2253 C CA . HIS B 1 106 ? 65.744 32.707 42.328 1.00 25.26 157 HIS B CA 1
ATOM 2254 C C . HIS B 1 106 ? 64.247 32.521 42.138 1.00 27.67 157 HIS B C 1
ATOM 2255 O O . HIS B 1 106 ? 63.456 32.908 43.004 1.00 27.26 157 HIS B O 1
ATOM 2262 N N . SER B 1 107 ? 63.853 31.914 41.025 1.00 22.59 158 SER B N 1
ATOM 2263 C CA . SER B 1 107 ? 62.454 31.527 40.878 1.00 18.51 158 SER B CA 1
ATOM 2264 C C . SER B 1 107 ? 62.234 30.134 41.422 1.00 15.68 158 SER B C 1
ATOM 2265 O O . SER B 1 107 ? 62.985 29.201 41.124 1.00 18.40 158 SER B O 1
ATOM 2268 N N . GLU B 1 108 ? 61.190 30.004 42.226 1.00 17.99 159 GLU B N 1
ATOM 2269 C CA . GLU B 1 108 ? 60.752 28.727 42.755 1.00 23.43 159 GLU B CA 1
ATOM 2270 C C . GLU B 1 108 ? 60.338 27.739 41.645 1.00 19.13 159 GLU B C 1
ATOM 2271 O O . GLU B 1 108 ? 60.299 26.519 41.864 1.00 18.07 159 GLU B O 1
ATOM 2277 N N . HIS B 1 109 ? 60.025 28.253 40.455 1.00 17.95 160 HIS B N 1
ATOM 2278 C CA . HIS B 1 109 ? 59.629 27.368 39.354 1.00 16.25 160 HIS B CA 1
ATOM 2279 C C . HIS B 1 109 ? 60.757 26.419 38.955 1.00 18.23 160 HIS B C 1
ATOM 2280 O O . HIS B 1 109 ? 60.510 25.338 38.410 1.00 16.90 160 HIS B O 1
ATOM 2287 N N . GLN B 1 110 ? 61.994 26.810 39.246 1.00 16.07 161 GLN B N 1
ATOM 2288 C CA . GLN B 1 110 ? 63.135 25.959 38.907 1.00 18.00 161 GLN B CA 1
ATOM 2289 C C . GLN B 1 110 ? 63.201 24.718 39.806 1.00 16.93 161 GLN B C 1
ATOM 2290 O O . GLN B 1 110 ? 63.901 23.749 39.490 1.00 18.30 161 GLN B O 1
ATOM 2296 N N . THR B 1 111 ? 62.452 24.716 40.911 1.00 15.29 162 THR B N 1
ATOM 2297 C CA . THR B 1 111 ? 62.499 23.563 41.802 1.00 13.94 162 THR B CA 1
ATOM 2298 C C . THR B 1 111 ? 61.704 22.388 41.270 1.00 19.12 162 THR B C 1
ATOM 2299 O O . THR B 1 111 ? 61.875 21.267 41.753 1.00 16.57 162 THR B O 1
ATOM 2303 N N . GLY B 1 112 ? 60.811 22.637 40.314 1.00 14.65 163 GLY B N 1
ATOM 2304 C CA . GLY B 1 112 ? 59.894 21.596 39.874 1.00 17.33 163 GLY B CA 1
ATOM 2305 C C . GLY B 1 112 ? 58.814 21.267 40.905 1.00 14.95 163 GLY B C 1
ATOM 2306 O O . GLY B 1 112 ? 58.129 20.233 40.807 1.00 15.53 163 GLY B O 1
ATOM 2307 N N . LEU B 1 113 ? 58.633 22.143 41.888 1.00 11.39 164 LEU B N 1
ATOM 2308 C CA . LEU B 1 113 ? 57.662 21.865 42.966 1.00 12.31 164 LEU B CA 1
ATOM 2309 C C . LEU B 1 113 ? 56.518 22.846 42.916 1.00 15.83 164 LEU B C 1
ATOM 2310 O O . LEU B 1 113 ? 55.634 22.842 43.781 1.00 18.82 164 LEU B O 1
ATOM 2315 N N . THR B 1 114 ? 56.547 23.688 41.892 1.00 16.47 165 THR B N 1
ATOM 2316 C CA . THR B 1 114 ? 55.671 24.840 41.820 1.00 19.84 165 THR B CA 1
ATOM 2317 C C . THR B 1 114 ? 54.862 24.833 40.523 1.00 21.13 165 THR B C 1
ATOM 2318 O O . THR B 1 114 ? 55.421 24.650 39.441 1.00 15.21 165 THR B O 1
ATOM 2322 N N . MET B 1 115 ? 53.550 25.026 40.633 1.00 18.94 166 MET B N 1
ATOM 2323 C CA . MET B 1 115 ? 52.684 25.081 39.447 1.00 19.48 166 MET B CA 1
ATOM 2324 C C . MET B 1 115 ? 51.807 26.321 39.500 1.00 19.33 166 MET B C 1
ATOM 2325 O O . MET B 1 115 ? 51.190 26.610 40.522 1.00 21.04 166 MET B O 1
ATOM 2330 N N . ASP B 1 116 ? 51.777 27.072 38.407 1.00 15.45 167 ASP B N 1
ATOM 2331 C CA . ASP B 1 116 ? 50.822 28.164 38.283 1.00 16.63 167 ASP B CA 1
ATOM 2332 C C . ASP B 1 116 ? 49.543 27.538 37.758 1.00 22.99 167 ASP B C 1
ATOM 2333 O O . ASP B 1 116 ? 49.580 26.728 36.836 1.00 21.12 167 ASP B O 1
ATOM 2338 N N . VAL B 1 117 ? 48.422 27.870 38.394 1.00 20.27 168 VAL B N 1
ATOM 2339 C CA A VAL B 1 117 ? 47.148 27.300 37.987 0.56 23.00 168 VAL B CA 1
ATOM 2340 C CA B VAL B 1 117 ? 47.121 27.281 38.089 0.44 22.46 168 VAL B CA 1
ATOM 2341 C C . VAL B 1 117 ? 46.123 28.403 37.807 1.00 24.45 168 VAL B C 1
ATOM 2342 O O . VAL B 1 117 ? 46.245 29.492 38.373 1.00 27.15 168 VAL B O 1
ATOM 2349 N N . SER B 1 118 ? 45.137 28.146 36.958 1.00 22.22 169 SER B N 1
ATOM 2350 C CA . SER B 1 118 ? 44.077 29.120 36.755 1.00 24.75 169 SER B CA 1
ATOM 2351 C C . SER B 1 118 ? 42.791 28.396 36.402 1.00 23.40 169 SER B C 1
ATOM 2352 O O . SER B 1 118 ? 42.647 27.197 36.659 1.00 25.82 169 SER B O 1
ATOM 2355 N N . SER B 1 119 ? 41.858 29.122 35.810 1.00 25.20 170 SER B N 1
ATOM 2356 C CA . SER B 1 119 ? 40.574 28.537 35.486 1.00 27.26 170 SER B CA 1
ATOM 2357 C C . SER B 1 119 ? 39.962 29.277 34.319 1.00 30.17 170 SER B C 1
ATOM 2358 O O . SER B 1 119 ? 40.299 30.437 34.061 1.00 29.26 170 SER B O 1
ATOM 2361 N N . LYS B 1 120 ? 39.054 28.607 33.620 1.00 31.98 171 LYS B N 1
ATOM 2362 C CA . LYS B 1 120 ? 38.382 29.217 32.491 1.00 36.91 171 LYS B CA 1
ATOM 2363 C C . LYS B 1 120 ? 37.624 30.476 32.910 1.00 39.69 171 LYS B C 1
ATOM 2364 O O . LYS B 1 120 ? 37.566 31.457 32.160 1.00 37.74 171 LYS B O 1
ATOM 2370 N N . SER B 1 121 ? 37.055 30.452 34.114 1.00 34.76 172 SER B N 1
ATOM 2371 C CA . SER B 1 121 ? 36.345 31.619 34.648 1.00 40.15 172 SER B CA 1
ATOM 2372 C C . SER B 1 121 ? 37.261 32.847 34.755 1.00 39.78 172 SER B C 1
ATOM 2373 O O . SER B 1 121 ? 36.784 33.981 34.827 1.00 38.95 172 SER B O 1
ATOM 2376 N N . ALA B 1 122 ? 38.573 32.615 34.770 1.00 33.10 173 ALA B N 1
ATOM 2377 C CA . ALA B 1 122 ? 39.552 33.700 34.721 1.00 33.29 173 ALA B CA 1
ATOM 2378 C C . ALA B 1 122 ? 40.311 33.678 33.391 1.00 39.90 173 ALA B C 1
ATOM 2379 O O . ALA B 1 122 ? 41.417 34.222 33.287 1.00 40.83 173 ALA B O 1
ATOM 2381 N N . ASN B 1 123 ? 39.718 33.026 32.392 1.00 41.28 174 ASN B N 1
ATOM 2382 C CA . ASN B 1 123 ? 40.332 32.864 31.071 1.00 38.35 174 ASN B CA 1
ATOM 2383 C C . ASN B 1 123 ? 41.731 32.256 31.112 1.00 36.05 174 ASN B C 1
ATOM 2384 O O . ASN B 1 123 ? 42.558 32.536 30.245 1.00 32.89 174 ASN B O 1
ATOM 2389 N N . ASN B 1 124 ? 41.969 31.421 32.120 1.00 32.18 175 ASN B N 1
ATOM 2390 C CA . ASN B 1 124 ? 43.261 30.764 32.325 1.00 40.81 175 ASN B CA 1
ATOM 2391 C C . ASN B 1 124 ? 44.447 31.710 32.497 1.00 40.73 175 ASN B C 1
ATOM 2392 O O . ASN B 1 124 ? 45.597 31.342 32.228 1.00 40.78 175 ASN B O 1
ATOM 2397 N N . GLU B 1 125 ? 44.171 32.922 32.962 1.00 38.65 176 GLU B N 1
ATOM 2398 C CA . GLU B 1 125 ? 45.222 33.917 33.118 1.00 34.86 176 GLU B CA 1
ATOM 2399 C C . GLU B 1 125 ? 45.785 33.948 34.534 1.00 35.08 176 GLU B C 1
ATOM 2400 O O . GLU B 1 125 ? 45.115 33.555 35.493 1.00 29.73 176 GLU B O 1
ATOM 2406 N N . LEU B 1 126 ? 47.031 34.392 34.658 1.00 31.21 177 LEU B N 1
ATOM 2407 C CA . LEU B 1 126 ? 47.676 34.486 35.961 1.00 32.69 177 LEU B CA 1
ATOM 2408 C C . LEU B 1 126 ? 47.571 35.928 36.445 1.00 36.24 177 LEU B C 1
ATOM 2409 O O . LEU B 1 126 ? 48.545 36.686 36.391 1.00 37.65 177 LEU B O 1
ATOM 2414 N N . GLU B 1 127 ? 46.371 36.299 36.894 1.00 33.88 178 GLU B N 1
ATOM 2415 C CA . GLU B 1 127 ? 46.069 37.659 37.345 1.00 40.04 178 GLU B CA 1
ATOM 2416 C C . GLU B 1 127 ? 45.248 37.625 38.628 1.00 42.28 178 GLU B C 1
ATOM 2417 O O . GLU B 1 127 ? 44.723 36.574 38.998 1.00 35.51 178 GLU B O 1
ATOM 2423 N N . LEU B 1 128 ? 45.119 38.778 39.287 1.00 45.88 179 LEU B N 1
ATOM 2424 C CA . LEU B 1 128 ? 44.354 38.888 40.532 1.00 46.58 179 LEU B CA 1
ATOM 2425 C C . LEU B 1 128 ? 42.902 38.441 40.369 1.00 49.38 179 LEU B C 1
ATOM 2426 O O . LEU B 1 128 ? 42.259 38.033 41.335 1.00 56.36 179 LEU B O 1
ATOM 2431 N N . THR B 1 129 ? 42.393 38.517 39.143 1.00 48.17 180 THR B N 1
ATOM 2432 C CA . THR B 1 129 ? 41.012 38.142 38.852 1.00 49.93 180 THR B CA 1
ATOM 2433 C C . THR B 1 129 ? 40.716 36.693 39.235 1.00 44.11 180 THR B C 1
ATOM 2434 O O . THR B 1 129 ? 39.582 36.359 39.575 1.00 38.20 180 THR B O 1
ATOM 2438 N N . PHE B 1 130 ? 41.736 35.840 39.181 1.00 36.94 181 PHE B N 1
ATOM 2439 C CA . PHE B 1 130 ? 41.589 34.450 39.604 1.00 36.57 181 PHE B CA 1
ATOM 2440 C C . PHE B 1 130 ? 41.090 34.395 41.045 1.00 36.72 181 PHE B C 1
ATOM 2441 O O . PHE B 1 130 ? 40.256 33.553 41.391 1.00 32.29 181 PHE B O 1
ATOM 2449 N N . ALA B 1 131 ? 41.569 35.322 41.871 1.00 31.03 182 ALA B N 1
ATOM 2450 C CA . ALA B 1 131 ? 41.195 35.344 43.286 1.00 37.86 182 ALA B CA 1
ATOM 2451 C C . ALA B 1 131 ? 39.701 35.562 43.485 1.00 39.42 182 ALA B C 1
ATOM 2452 O O . ALA B 1 131 ? 39.140 35.123 44.487 1.00 44.82 182 ALA B O 1
ATOM 2454 N N . ASN B 1 132 ? 39.061 36.236 42.534 1.00 47.44 183 ASN B N 1
ATOM 2455 C CA . ASN B 1 132 ? 37.637 36.550 42.648 1.00 52.96 183 ASN B CA 1
ATOM 2456 C C . ASN B 1 132 ? 36.715 35.450 42.126 1.00 54.68 183 ASN B C 1
ATOM 2457 O O . ASN B 1 132 ? 35.491 35.570 42.202 1.00 58.16 183 ASN B O 1
ATOM 2462 N N . THR B 1 133 ? 37.302 34.386 41.589 1.00 42.91 184 THR B N 1
ATOM 2463 C CA . THR B 1 133 ? 36.518 33.278 41.046 1.00 41.16 184 THR B CA 1
ATOM 2464 C C . THR B 1 133 ? 36.250 32.207 42.101 1.00 38.02 184 THR B C 1
ATOM 2465 O O . THR B 1 133 ? 36.981 32.099 43.097 1.00 33.51 184 THR B O 1
ATOM 2469 N N . LYS B 1 134 ? 35.209 31.410 41.876 1.00 35.29 185 LYS B N 1
ATOM 2470 C CA . LYS B 1 134 ? 34.904 30.293 42.764 1.00 39.06 185 LYS B CA 1
ATOM 2471 C C . LYS B 1 134 ? 36.111 29.356 42.832 1.00 37.73 185 LYS B C 1
ATOM 2472 O O . LYS B 1 134 ? 36.465 28.843 43.896 1.00 34.28 185 LYS B O 1
ATOM 2478 N N . GLU B 1 135 ? 36.764 29.164 41.692 1.00 30.17 186 GLU B N 1
ATOM 2479 C CA . GLU B 1 135 ? 37.935 28.301 41.623 1.00 27.97 186 GLU B CA 1
ATOM 2480 C C . GLU B 1 135 ? 39.112 28.834 42.449 1.00 30.87 186 GLU B C 1
ATOM 2481 O O . GLU B 1 135 ? 39.807 28.066 43.133 1.00 29.10 186 GLU B O 1
ATOM 2487 N N . GLY B 1 136 ? 39.355 30.141 42.374 1.00 32.46 187 GLY B N 1
ATOM 2488 C CA . GLY B 1 136 ? 40.474 30.725 43.101 1.00 28.66 187 GLY B CA 1
ATOM 2489 C C . GLY B 1 136 ? 40.250 30.665 44.606 1.00 33.03 187 GLY B C 1
ATOM 2490 O O . GLY B 1 136 ? 41.155 30.322 45.377 1.00 31.85 187 GLY B O 1
ATOM 2491 N N . LYS B 1 137 ? 39.035 31.000 45.024 1.00 30.53 188 LYS B N 1
ATOM 2492 C CA . LYS B 1 137 ? 38.685 30.933 46.435 1.00 32.02 188 LYS B CA 1
ATOM 2493 C C . LYS B 1 137 ? 38.775 29.500 46.950 1.00 32.67 188 LYS B C 1
ATOM 2494 O O . LYS B 1 137 ? 39.276 29.266 48.049 1.00 36.12 188 LYS B O 1
ATOM 2500 N N . TRP B 1 138 ? 38.297 28.542 46.159 1.00 30.25 189 TRP B N 1
ATOM 2501 C CA . TRP B 1 138 ? 38.404 27.137 46.547 1.00 32.64 189 TRP B CA 1
ATOM 2502 C C . TRP B 1 138 ? 39.860 26.743 46.747 1.00 33.22 189 TRP B C 1
ATOM 2503 O O . TRP B 1 138 ? 40.214 26.043 47.700 1.00 29.28 189 TRP B O 1
ATOM 2514 N N . LEU B 1 139 ? 40.707 27.194 45.835 1.00 24.18 190 LEU B N 1
ATOM 2515 C CA . LEU B 1 139 ? 42.111 26.826 45.878 1.00 22.32 190 LEU B CA 1
ATOM 2516 C C . LEU B 1 139 ? 42.785 27.384 47.129 1.00 25.19 190 LEU B C 1
ATOM 2517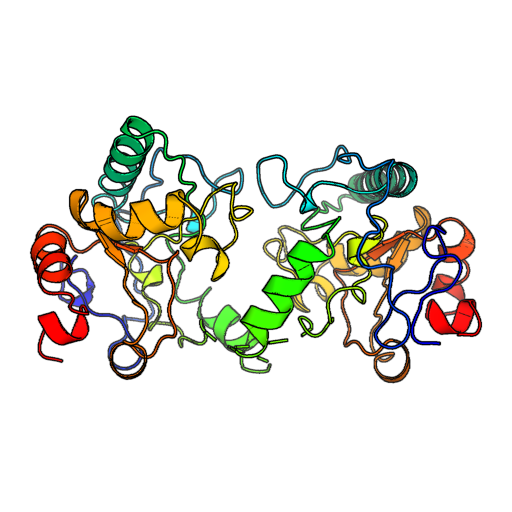 O O . LEU B 1 139 ? 43.599 26.706 47.764 1.00 21.47 190 LEU B O 1
ATOM 2522 N N . LYS B 1 140 ? 42.437 28.617 47.485 1.00 31.69 191 LYS B N 1
ATOM 2523 C CA . LYS B 1 140 ? 42.982 29.251 48.684 1.00 28.15 191 LYS B CA 1
ATOM 2524 C C . LYS B 1 140 ? 42.755 28.393 49.928 1.00 35.61 191 LYS B C 1
ATOM 2525 O O . LYS B 1 140 ? 43.644 28.256 50.786 1.00 28.82 191 LYS B O 1
ATOM 2531 N N . GLU B 1 141 ? 41.567 27.804 50.015 1.00 26.89 192 GLU B N 1
ATOM 2532 C CA . GLU B 1 141 ? 41.183 27.105 51.228 1.00 31.34 192 GLU B CA 1
ATOM 2533 C C . GLU B 1 141 ? 41.420 25.606 51.186 1.00 30.66 192 GLU B C 1
ATOM 2534 O O . GLU B 1 141 ? 41.265 24.931 52.201 1.00 32.65 192 GLU B O 1
ATOM 2540 N N . ASN B 1 142 ? 41.803 25.084 50.026 1.00 26.43 193 ASN B N 1
ATOM 2541 C CA . ASN B 1 142 ? 41.892 23.634 49.865 1.00 24.27 193 ASN B CA 1
ATOM 2542 C C . ASN B 1 142 ? 43.241 23.102 49.393 1.00 28.60 193 ASN B C 1
ATOM 2543 O O . ASN B 1 142 ? 43.481 21.890 49.433 1.00 23.70 193 ASN B O 1
ATOM 2548 N N . ALA B 1 143 ? 44.121 23.996 48.951 1.00 22.08 194 ALA B N 1
ATOM 2549 C CA . ALA B 1 143 ? 45.403 23.574 48.408 1.00 23.72 194 ALA B CA 1
ATOM 2550 C C . ALA B 1 143 ? 46.182 22.685 49.390 1.00 20.87 194 ALA B C 1
ATOM 2551 O O . ALA B 1 143 ? 46.876 21.760 48.977 1.00 20.07 194 ALA B O 1
ATOM 2553 N N . HIS B 1 144 ? 46.033 22.946 50.685 1.00 22.02 195 HIS B N 1
ATOM 2554 C CA . HIS B 1 144 ? 46.825 22.246 51.697 1.00 25.78 195 HIS B CA 1
ATOM 2555 C C . HIS B 1 144 ? 46.426 20.774 51.792 1.00 28.68 195 HIS B C 1
ATOM 2556 O O . HIS B 1 144 ? 47.209 19.929 52.240 1.00 25.62 195 HIS B O 1
ATOM 2563 N N . ARG B 1 145 ? 45.206 20.469 51.363 1.00 24.04 196 ARG B N 1
ATOM 2564 C CA . ARG B 1 145 ? 44.703 19.095 51.376 1.00 24.36 196 ARG B CA 1
ATOM 2565 C C . ARG B 1 145 ? 45.498 18.156 50.446 1.00 32.39 196 ARG B C 1
ATOM 2566 O O . ARG B 1 145 ? 45.397 16.926 50.556 1.00 30.21 196 ARG B O 1
ATOM 2574 N N . ALA B 1 146 ? 46.282 18.734 49.534 1.00 23.87 197 ALA B N 1
ATOM 2575 C CA . ALA B 1 146 ? 47.149 17.936 48.671 1.00 20.36 197 ALA B CA 1
ATOM 2576 C C . ALA B 1 146 ? 48.623 18.303 48.857 1.00 24.11 197 ALA B C 1
ATOM 2577 O O . ALA B 1 146 ? 49.455 17.942 48.027 1.00 26.11 197 ALA B O 1
ATOM 2579 N N . GLY B 1 147 ? 48.938 19.017 49.940 1.00 22.32 198 GLY B N 1
ATOM 2580 C CA . GLY B 1 147 ? 50.322 19.360 50.261 1.00 21.25 198 GLY B CA 1
ATOM 2581 C C . GLY B 1 147 ? 50.854 20.636 49.614 1.00 22.76 198 GLY B C 1
ATOM 2582 O O . GLY B 1 147 ? 52.074 20.839 49.543 1.00 20.93 198 GLY B O 1
ATOM 2583 N N . PHE B 1 148 ? 49.945 21.493 49.141 1.00 21.19 199 PHE B N 1
ATOM 2584 C CA . PHE B 1 148 ? 50.322 22.744 48.471 1.00 21.52 199 PHE B CA 1
ATOM 2585 C C . PHE B 1 148 ? 50.024 23.968 49.331 1.00 18.49 199 PHE B C 1
ATOM 2586 O O . PHE B 1 148 ? 49.067 23.984 50.109 1.00 18.12 199 PHE B O 1
ATOM 2594 N N . ILE B 1 149 ? 50.832 25.010 49.169 1.00 19.06 200 ILE B N 1
ATOM 2595 C CA . ILE B 1 149 ? 50.533 26.296 49.790 1.00 19.63 200 ILE B CA 1
ATOM 2596 C C . ILE B 1 149 ? 50.447 27.371 48.714 1.00 26.09 200 ILE B C 1
ATOM 2597 O O . ILE B 1 149 ? 51.083 27.262 47.651 1.00 19.66 200 ILE B O 1
ATOM 2602 N N . ILE B 1 150 ? 49.658 28.405 48.994 1.00 23.05 201 ILE B N 1
ATOM 2603 C CA . ILE B 1 150 ? 49.710 29.626 48.205 1.00 25.90 201 ILE B CA 1
ATOM 2604 C C . ILE B 1 150 ? 50.983 30.326 48.661 1.00 28.45 201 ILE B C 1
ATOM 2605 O O . ILE B 1 150 ? 51.043 30.835 49.783 1.00 21.20 201 ILE B O 1
ATOM 2610 N N . ARG B 1 151 ? 52.004 30.329 47.804 1.00 19.76 202 ARG B N 1
ATOM 2611 C CA . ARG B 1 151 ? 53.355 30.724 48.215 1.00 22.05 202 ARG B CA 1
ATOM 2612 C C . ARG B 1 151 ? 53.445 32.204 48.574 1.00 25.58 202 ARG B C 1
ATOM 2613 O O . ARG B 1 151 ? 54.188 32.588 49.481 1.00 23.20 202 ARG B O 1
ATOM 2621 N N . TYR B 1 152 ? 52.683 33.029 47.859 1.00 21.92 203 TYR B N 1
ATOM 2622 C CA . TYR B 1 152 ? 52.727 34.474 48.037 1.00 21.14 203 TYR B CA 1
ATOM 2623 C C . TYR B 1 152 ? 51.344 34.982 48.424 1.00 31.19 203 TYR B C 1
ATOM 2624 O O . TYR B 1 152 ? 50.621 35.544 47.587 1.00 29.86 203 TYR B O 1
ATOM 2633 N N . PRO B 1 153 ? 50.962 34.776 49.696 1.00 27.99 204 PRO B N 1
ATOM 2634 C CA . PRO B 1 153 ? 49.607 35.170 50.094 1.00 29.07 204 PRO B CA 1
ATOM 2635 C C . PRO B 1 153 ? 49.481 36.681 50.200 1.00 34.45 204 PRO B C 1
ATOM 2636 O O . PRO B 1 153 ? 50.500 37.385 50.226 1.00 31.96 204 PRO B O 1
ATOM 2640 N N . LYS B 1 154 ? 48.246 37.170 50.258 1.00 33.38 205 LYS B N 1
ATOM 2641 C CA . LYS B 1 154 ? 47.994 38.603 50.303 1.00 35.50 205 LYS B CA 1
ATOM 2642 C C . LYS B 1 154 ? 48.516 39.237 51.599 1.00 45.06 205 LYS B C 1
ATOM 2643 O O . LYS B 1 154 ? 48.323 38.693 52.691 1.00 46.34 205 LYS B O 1
ATOM 2649 N N . GLY B 1 155 ? 49.193 40.377 51.470 1.00 45.37 206 GLY B N 1
ATOM 2650 C CA . GLY B 1 155 ? 49.662 41.122 52.626 1.00 50.04 206 GLY B CA 1
ATOM 2651 C C . GLY B 1 155 ? 51.035 40.725 53.144 1.00 53.81 206 GLY B C 1
ATOM 2652 O O . GLY B 1 155 ? 51.572 41.377 54.045 1.00 56.62 206 GLY B O 1
ATOM 2653 N N . LYS B 1 156 ? 51.613 39.669 52.578 1.00 44.59 207 LYS B N 1
ATOM 2654 C CA . LYS B 1 156 ? 52.879 39.144 53.077 1.00 40.92 207 LYS B CA 1
ATOM 2655 C C . LYS B 1 156 ? 54.071 39.546 52.205 1.00 41.48 207 LYS B C 1
ATOM 2656 O O . LYS B 1 156 ? 55.128 38.909 52.258 1.00 34.72 207 LYS B O 1
ATOM 2662 N N . GLU B 1 157 ? 53.895 40.601 51.412 1.00 43.92 208 GLU B N 1
ATOM 2663 C CA . GLU B 1 157 ? 54.917 41.066 50.472 1.00 46.13 208 GLU B CA 1
ATOM 2664 C C . GLU B 1 157 ? 56.262 41.339 51.149 1.00 47.65 208 GLU B C 1
ATOM 2665 O O . GLU B 1 157 ? 57.322 40.988 50.622 1.00 45.91 208 GLU B O 1
ATOM 2671 N N . SER B 1 158 ? 56.208 41.963 52.322 1.00 47.25 209 SER B N 1
ATOM 2672 C CA . SER B 1 158 ? 57.409 42.335 53.068 1.00 50.58 209 SER B CA 1
ATOM 2673 C C . SER B 1 158 ? 58.264 41.126 53.440 1.00 46.94 209 SER B C 1
ATOM 2674 O O . SER B 1 158 ? 59.479 41.244 53.615 1.00 46.28 209 SER B O 1
ATOM 2677 N N . ILE B 1 159 ? 57.624 39.965 53.559 1.00 43.15 210 ILE B N 1
ATOM 2678 C CA . ILE B 1 159 ? 58.315 38.738 53.949 1.00 41.50 210 ILE B CA 1
ATOM 2679 C C . ILE B 1 159 ? 58.737 37.892 52.745 1.00 37.83 210 ILE B C 1
ATOM 2680 O O . ILE B 1 159 ? 59.885 37.465 52.651 1.00 34.11 210 ILE B O 1
ATOM 2685 N N . THR B 1 160 ? 57.802 37.649 51.832 1.00 32.46 211 THR B N 1
ATOM 2686 C CA . THR B 1 160 ? 58.065 36.810 50.667 1.00 30.12 211 THR B CA 1
ATOM 2687 C C . THR B 1 160 ? 58.806 37.559 49.567 1.00 34.41 211 THR B C 1
ATOM 2688 O O . THR B 1 160 ? 59.513 36.952 48.754 1.00 33.05 211 THR B O 1
ATOM 2692 N N . GLY B 1 161 ? 58.615 38.874 49.519 1.00 39.76 212 GLY B N 1
ATOM 2693 C CA . GLY B 1 161 ? 59.179 39.679 48.454 1.00 38.35 212 GLY B CA 1
ATOM 2694 C C . GLY B 1 161 ? 58.256 39.768 47.248 1.00 39.32 212 GLY B C 1
ATOM 2695 O O . GLY B 1 161 ? 58.637 40.325 46.219 1.00 39.68 212 GLY B O 1
ATOM 2696 N N . TYR B 1 162 ? 57.043 39.228 47.367 1.00 37.04 213 TYR B N 1
ATOM 2697 C CA . TYR B 1 162 ? 56.098 39.240 46.249 1.00 36.41 213 TYR B CA 1
ATOM 2698 C C . TYR B 1 162 ? 54.679 39.638 46.623 1.00 37.90 213 TYR B C 1
ATOM 2699 O O . TYR B 1 162 ? 54.178 39.284 47.695 1.00 33.82 213 TYR B O 1
ATOM 2708 N N . ALA B 1 163 ? 54.030 40.360 45.711 1.00 41.23 214 ALA B N 1
ATOM 2709 C CA . ALA B 1 163 ? 52.621 40.690 45.852 1.00 46.01 214 ALA B CA 1
ATOM 2710 C C . ALA B 1 163 ? 51.777 39.428 45.706 1.00 41.20 214 ALA B C 1
ATOM 2711 O O . ALA B 1 163 ? 52.251 38.415 45.184 1.00 40.20 214 ALA B O 1
ATOM 2713 N N . TYR B 1 164 ? 50.533 39.511 46.170 1.00 33.74 215 TYR B N 1
ATOM 2714 C CA . TYR B 1 164 ? 49.581 38.406 46.154 1.00 32.82 215 TYR B CA 1
ATOM 2715 C C . TYR B 1 164 ? 49.595 37.672 44.815 1.00 34.10 215 TYR B C 1
ATOM 2716 O O . TYR B 1 164 ? 49.371 38.282 43.766 1.00 36.52 215 TYR B O 1
ATOM 2725 N N . GLU B 1 165 ? 49.886 36.374 44.844 1.00 28.40 216 GLU B N 1
ATOM 2726 C CA . GLU B 1 165 ? 49.743 35.538 43.650 1.00 27.79 216 GLU B CA 1
ATOM 2727 C C . GLU B 1 165 ? 48.830 34.339 43.926 1.00 29.46 216 GLU B C 1
ATOM 2728 O O . GLU B 1 165 ? 49.305 33.259 44.281 1.00 23.04 216 GLU B O 1
ATOM 2734 N N . PRO B 1 166 ? 47.507 34.534 43.778 1.00 30.56 217 PRO B N 1
ATOM 2735 C CA . PRO B 1 166 ? 46.504 33.492 44.051 1.00 27.81 217 PRO B CA 1
ATOM 2736 C C . PRO B 1 166 ? 46.608 32.281 43.124 1.00 24.59 217 PRO B C 1
ATOM 2737 O O . PRO B 1 166 ? 46.002 31.237 43.400 1.00 26.90 217 PRO B O 1
ATOM 2741 N N . TRP B 1 167 ? 47.372 32.421 42.047 1.00 19.73 218 TRP B N 1
ATOM 2742 C CA . TRP B 1 167 ? 47.498 31.378 41.033 1.00 23.92 218 TRP B CA 1
ATOM 2743 C C . TRP B 1 167 ? 48.716 30.468 41.251 1.00 20.73 218 TRP B C 1
ATOM 2744 O O . TRP B 1 167 ? 48.834 29.408 40.621 1.00 24.28 218 TRP B O 1
ATOM 2755 N N . HIS B 1 168 ? 49.614 30.876 42.140 1.00 17.40 219 HIS B N 1
ATOM 2756 C CA . HIS B 1 168 ? 50.941 30.254 42.227 1.00 20.42 219 HIS B CA 1
ATOM 2757 C C . HIS B 1 168 ? 51.020 29.340 43.453 1.00 18.62 219 HIS B C 1
ATOM 2758 O O . HIS B 1 168 ? 51.053 29.808 44.602 1.00 21.14 219 HIS B O 1
ATOM 2765 N N . ILE B 1 169 ? 51.024 28.031 43.217 1.00 17.36 220 ILE B N 1
ATOM 2766 C CA . ILE B 1 169 ? 51.043 27.091 44.334 1.00 19.55 220 ILE B CA 1
ATOM 2767 C C . ILE B 1 169 ? 52.344 26.297 44.397 1.00 19.74 220 ILE B C 1
ATOM 2768 O O . ILE B 1 169 ? 52.890 25.883 43.371 1.00 17.25 220 ILE B O 1
ATOM 2773 N N . ARG B 1 170 ? 52.817 26.091 45.625 1.00 15.94 221 ARG B N 1
ATOM 2774 C CA . ARG B 1 170 ? 54.075 25.419 45.887 1.00 14.75 221 ARG B CA 1
ATOM 2775 C C . ARG B 1 170 ? 53.819 24.138 46.670 1.00 18.67 221 ARG B C 1
ATOM 2776 O O . ARG B 1 170 ? 53.156 24.161 47.716 1.00 15.85 221 ARG B O 1
ATOM 2784 N N . TYR B 1 171 ? 54.337 23.020 46.171 1.00 15.03 222 TYR B N 1
ATOM 2785 C CA . TYR B 1 171 ? 54.212 21.766 46.897 1.00 17.71 222 TYR B CA 1
ATOM 2786 C C . TYR B 1 171 ? 55.270 21.679 47.984 1.00 19.48 222 TYR B C 1
ATOM 2787 O O . TYR B 1 171 ? 56.467 21.837 47.712 1.00 17.82 222 TYR B O 1
ATOM 2796 N N . VAL B 1 172 ? 54.832 21.413 49.211 1.00 16.53 223 VAL B N 1
ATOM 2797 C CA . VAL B 1 172 ? 55.760 21.221 50.328 1.00 20.20 223 VAL B CA 1
ATOM 2798 C C . VAL B 1 172 ? 55.436 19.962 51.125 1.00 22.44 223 VAL B C 1
ATOM 2799 O O . VAL B 1 172 ? 56.116 19.659 52.106 1.00 23.44 223 VAL B O 1
ATOM 2803 N N . GLY B 1 173 ? 54.384 19.245 50.741 1.00 23.37 224 GLY B N 1
ATOM 2804 C CA . GLY B 1 173 ? 54.029 18.033 51.463 1.00 26.73 224 GLY B CA 1
ATOM 2805 C C . GLY B 1 173 ? 53.210 18.263 52.730 1.00 27.20 224 GLY B C 1
ATOM 2806 O O . GLY B 1 173 ? 52.421 19.219 52.802 1.00 25.16 224 GLY B O 1
ATOM 2807 N N . ASP B 1 174 ? 53.391 17.385 53.721 1.00 32.81 225 ASP B N 1
ATOM 2808 C CA . ASP B 1 174 ? 52.584 17.385 54.955 1.00 41.01 225 ASP B CA 1
ATOM 2809 C C . ASP B 1 174 ? 52.499 18.709 55.715 1.00 37.47 225 ASP B C 1
ATOM 2810 O O . ASP B 1 174 ? 51.480 19.002 56.335 1.00 40.46 225 ASP B O 1
ATOM 2815 N N . ILE B 1 175 ? 53.569 19.495 55.692 1.00 29.33 226 ILE B N 1
ATOM 2816 C CA . ILE B 1 175 ? 53.592 20.733 56.463 1.00 25.44 226 ILE B CA 1
ATOM 2817 C C . ILE B 1 175 ? 52.618 21.790 55.935 1.00 26.02 226 ILE B C 1
ATOM 2818 O O . ILE B 1 175 ? 52.355 22.780 56.618 1.00 24.99 226 ILE B O 1
ATOM 2823 N N . ALA B 1 176 ? 52.087 21.585 54.725 1.00 20.71 227 ALA B N 1
ATOM 2824 C CA . ALA B 1 176 ? 51.142 22.543 54.143 1.00 21.91 227 ALA B CA 1
ATOM 2825 C C . ALA B 1 176 ? 49.950 22.847 55.059 1.00 25.21 227 ALA B C 1
ATOM 2826 O O . ALA B 1 176 ? 49.545 24.009 55.187 1.00 23.29 227 ALA B O 1
ATOM 2828 N N . GLU B 1 177 ? 49.384 21.812 55.677 1.00 26.44 228 GLU B N 1
ATOM 2829 C CA . GLU B 1 177 ? 48.225 22.005 56.547 1.00 33.13 228 GLU B CA 1
ATOM 2830 C C . GLU B 1 177 ? 48.571 22.913 57.719 1.00 29.45 228 GLU B C 1
ATOM 2831 O O . GLU B 1 177 ? 47.807 23.818 58.057 1.00 28.70 228 GLU B O 1
ATOM 2837 N N . SER B 1 178 ? 49.731 22.677 58.327 1.00 29.06 229 SER B N 1
ATOM 2838 C CA A SER B 1 178 ? 50.167 23.490 59.455 0.54 33.80 229 SER B CA 1
ATOM 2839 C CA B SER B 1 178 ? 50.181 23.483 59.454 0.46 33.72 229 SER B CA 1
ATOM 2840 C C . SER B 1 178 ? 50.428 24.926 59.020 1.00 29.98 229 SER B C 1
ATOM 2841 O O . SER B 1 178 ? 50.026 25.872 59.700 1.00 29.09 229 SER B O 1
ATOM 2846 N N . ILE B 1 179 ? 51.100 25.084 57.886 1.00 24.52 230 ILE B N 1
ATOM 2847 C CA . ILE B 1 179 ? 51.402 26.407 57.365 1.00 25.19 230 ILE B CA 1
ATOM 2848 C C . ILE B 1 179 ? 50.092 27.142 57.082 1.00 26.94 230 ILE B C 1
ATOM 2849 O O . ILE B 1 179 ? 49.937 28.320 57.414 1.00 30.53 230 ILE B O 1
ATOM 2854 N N . TYR B 1 180 ? 49.142 26.432 56.484 1.00 23.17 231 TYR B N 1
ATOM 2855 C CA . TYR B 1 180 ? 47.832 27.003 56.192 1.00 29.01 231 TYR B CA 1
ATOM 2856 C C . TYR B 1 180 ? 47.116 27.457 57.467 1.00 31.24 231 TYR B C 1
ATOM 2857 O O . TYR B 1 180 ? 46.694 28.613 57.575 1.00 32.95 231 TYR B O 1
ATOM 2866 N N . LYS B 1 181 ? 46.978 26.549 58.429 1.00 29.86 232 LYS B N 1
ATOM 2867 C CA . LYS B 1 181 ? 46.250 26.857 59.660 1.00 36.08 232 LYS B CA 1
ATOM 2868 C C . LYS B 1 181 ? 46.877 27.998 60.454 1.00 36.53 232 LYS B C 1
ATOM 2869 O O . LYS B 1 181 ? 46.171 28.802 61.058 1.00 35.45 232 LYS B O 1
ATOM 2875 N N . LYS B 1 182 ? 48.202 28.072 60.445 1.00 31.72 233 LYS B N 1
ATOM 2876 C CA . LYS B 1 182 ? 48.899 29.088 61.226 1.00 37.95 233 LYS B CA 1
ATOM 2877 C C . LYS B 1 182 ? 49.045 30.403 60.471 1.00 38.26 233 LYS B C 1
ATOM 2878 O O . LYS B 1 182 ? 49.520 31.394 61.039 1.00 37.08 233 LYS B O 1
ATOM 2884 N N . LYS B 1 183 ? 48.636 30.401 59.199 1.00 29.67 234 LYS B N 1
ATOM 2885 C CA . LYS B 1 183 ? 48.737 31.586 58.341 1.00 34.79 234 LYS B CA 1
ATOM 2886 C C . LYS B 1 183 ? 50.172 32.116 58.298 1.00 39.11 234 LYS B C 1
ATOM 2887 O O . LYS B 1 183 ? 50.431 33.311 58.479 1.00 38.34 234 LYS B O 1
ATOM 2893 N N . LEU B 1 184 ? 51.105 31.201 58.054 1.00 34.62 235 LEU B N 1
ATOM 2894 C CA . LEU B 1 184 ? 52.513 31.545 57.984 1.00 36.10 235 LEU B CA 1
ATOM 2895 C C . LEU B 1 184 ? 53.008 31.429 56.547 1.00 34.00 235 LEU B C 1
ATOM 2896 O O . LEU B 1 184 ? 52.378 30.785 55.705 1.00 34.52 235 LEU B O 1
ATOM 2901 N N . THR B 1 185 ? 54.127 32.081 56.266 1.00 31.43 236 THR B N 1
ATOM 2902 C CA . THR B 1 185 ? 54.786 31.946 54.977 1.00 30.65 236 THR B CA 1
ATOM 2903 C C . THR B 1 185 ? 55.791 30.826 55.112 1.00 26.58 236 THR B C 1
ATOM 2904 O O . THR B 1 185 ? 56.129 30.434 56.233 1.00 26.79 236 THR B O 1
ATOM 2908 N N . LEU B 1 186 ? 56.288 30.314 53.992 1.00 25.61 237 LEU B N 1
ATOM 2909 C CA . LEU B 1 186 ? 57.265 29.234 54.066 1.00 23.51 237 LEU B CA 1
ATOM 2910 C C . LEU B 1 186 ? 58.531 29.711 54.784 1.00 24.02 237 LEU B C 1
ATOM 2911 O O . LEU B 1 186 ? 59.124 28.965 55.584 1.00 23.24 237 LEU B O 1
ATOM 2916 N N . GLU B 1 187 ? 58.936 30.954 54.512 1.00 24.52 238 GLU B N 1
ATOM 2917 C CA . GLU B 1 187 ? 60.123 31.542 55.155 1.00 27.41 238 GLU B CA 1
ATOM 2918 C C . GLU B 1 187 ? 60.017 31.498 56.671 1.00 29.99 238 GLU B C 1
ATOM 2919 O O . GLU B 1 187 ? 60.969 31.114 57.375 1.00 26.26 238 GLU B O 1
ATOM 2925 N N . GLU B 1 188 ? 58.862 31.913 57.179 1.00 25.23 239 GLU B N 1
ATOM 2926 C CA . GLU B 1 188 ? 58.660 31.937 58.622 1.00 29.69 239 GLU B CA 1
ATOM 2927 C C . GLU B 1 188 ? 58.654 30.517 59.169 1.00 29.91 239 GLU B C 1
ATOM 2928 O O . GLU B 1 188 ? 59.300 30.235 60.182 1.00 29.22 239 GLU B O 1
ATOM 2934 N N . TYR B 1 189 ? 57.937 29.620 58.493 1.00 27.79 240 TYR B N 1
ATOM 2935 C CA . TYR B 1 189 ? 57.835 28.237 58.965 1.00 31.65 240 TYR B CA 1
ATOM 2936 C C . TYR B 1 189 ? 59.205 27.572 59.075 1.00 28.54 240 TYR B C 1
ATOM 2937 O O . TYR B 1 189 ? 59.426 26.741 59.961 1.00 30.59 240 TYR B O 1
ATOM 2946 N N . MET B 1 190 ? 60.126 27.950 58.187 1.00 24.59 241 MET B N 1
ATOM 2947 C CA . MET B 1 190 ? 61.460 27.352 58.177 1.00 25.01 241 MET B CA 1
ATOM 2948 C C . MET B 1 190 ? 62.520 28.207 58.879 1.00 26.11 241 MET B C 1
ATOM 2949 O O . MET B 1 190 ? 63.717 27.906 58.784 1.00 32.81 241 MET B O 1
ATOM 2954 N N . ASN B 1 191 ? 62.089 29.270 59.560 1.00 27.77 242 ASN B N 1
ATOM 2955 C CA . ASN B 1 191 ? 63.016 30.180 60.258 1.00 32.78 242 ASN B CA 1
ATOM 2956 C C . ASN B 1 191 ? 64.067 30.765 59.313 1.00 40.39 242 ASN B C 1
ATOM 2957 O O . ASN B 1 191 ? 65.261 30.770 59.626 1.00 33.07 242 ASN B O 1
ATOM 2962 N N . LEU B 1 192 ? 63.619 31.257 58.161 1.00 39.61 243 LEU B N 1
ATOM 2963 C CA . LEU B 1 192 ? 64.517 31.852 57.173 1.00 48.13 243 LEU B CA 1
ATOM 2964 C C . LEU B 1 192 ? 64.057 33.241 56.719 1.00 65.49 243 LEU B C 1
ATOM 2965 O O . LEU B 1 192 ? 64.618 33.810 55.777 1.00 74.99 243 LEU B O 1
#

Secondary structure (DSSP, 8-state):
--GGGSTT---SSSS---TT---S-EE--SS-BSS-S--GGG-EEHHHHHHHHHHHHHHHHTT---EEEE----HHHHHHHHHHT-----PPTT--GGGGT-EEEEE-GGGTT--SGGGGGSHHHHHHHHHGGGGTEEESS-TT-HHHHSS---TTEEEE-GGGHHHHHHTT--HHHHTT-/--B-TTTTSTT---SSSSBPPTT---S-EE--SS-BSS-S--GGG-EEHHHHHHHHHHHHHHHHTT---EEEE----HHHHHHHHHHHH----PPTT--GGGGT-EEEEE-GGGTT--SGGGGGSHHHHHHHHHGGGGTEEESS-TT-HHHHSS---TTEEEE-TTHHHHHHHHT--HHHHTT-

InterPro domains:
  IPR003709 D-alanyl-D-alanine carboxypeptidase-like, core domain [PF02557] (96-225)
  IPR009045 Peptidase M74/Hedgehog-like, zinc-binding domain superfamily [G3DSA:3.30.1380.10] (52-243)
  IPR009045 Peptidase M74/Hedgehog-like, zinc-binding domain superfamily [SSF55166] (80-228)
  IPR052179 D-alanyl-D-alanine carboxypeptidase-like [PTHR34385] (11-241)
  IPR058193 D-alanyl-D-alanine carboxypeptidase/YodJ, core domain [cd14852] (63-230)

Sequence (365 aa):
ASSFASVQAVVNKEYGLPEDYKPEDLVVPNVPFSFSGTLEKSYLRKEAAEEALERLFDLANKEGIQLNAVSSGFRSYDYYQKKLYANNVKRFSAKPGHSEHQTGLTTMDVVSSKSANNELELTFANTKEGKWLKENAHRAGFIIRYPKGKESITGYAYEPWHIRYVGDIAESIYKKKLTLEEYMNLSNAASSFASVQQAVVNKEYGLPEDYKPEDLVVPNVPFSFSGTLEKSYLRKEAAEALERLFDLANKEGIQLNAVSGFRSYDYQKKLYANNVKRFSAKPGHSEHQTGLTMDVVSSKSANNELELTFANTKEGKWLKENAHRAGFIIRYPKGKESITGYAYEPWHIRYVGDIAESSIYKKKLTLEEYMNL

Radius of gyration: 21.98 Å; Cα contacts (8 Å, |Δi|>4): 764; chains: 2; bounding box: 43×46×63 Å

Solvent-accessible surface area: 17630 Å² total; per-residue (Å²): 156,53,93,71,24,43,35,73,10,25,3,13,100,124,89,38,17,42,114,119,23,109,9,182,50,44,55,61,2,136,18,81,34,10,13,89,63,99,82,108,65,2,69,0,42,106,91,0,0,91,10,0,52,134,0,8,80,21,0,75,159,95,38,10,106,5,24,0,19,10,0,4,33,13,62,69,86,5,97,124,37,60,42,52,70,99,202,151,112,51,5,116,23,2,42,10,2,5,1,1,0,2,0,0,5,0,0,0,134,71,7,31,18,27,52,50,61,36,0,20,118,19,120,14,4,110,22,0,113,78,22,2,32,93,6,9,0,10,29,1,9,32,158,54,45,65,114,68,3,21,10,43,40,15,4,35,7,0,0,19,2,8,143,26,0,106,35,4,63,137,110,129,51,2,0,8,60,71,54,140,116,116,112,58,10,80,83,82,50,37,26,64,4,7,1,14,92,98,37,7,11,42,118,135,29,132,6,187,51,31,59,63,2,138,18,80,44,28,22,33,60,68,11,55,21,2,66,0,42,108,88,0,1,73,0,0,60,124,0,10,68,45,0,84,151,96,56,3,115,5,25,0,20,4,0,4,35,22,29,96,37,12,106,115,30,61,30,40,70,100,194,148,148,43,12,118,22,3,33,13,1,20,2,2,0,2,0,0,11,0,0,0,152,70,8,112,40,81,51,59,91,64,0,22,116,18,150,29,4,121,21,0,100,80,21,2,28,119,3,8,1,10,27,2,14,32,139,52,60,72,111,72,4,27,10,50,32,12,4,26,6,0,0,10,0,7,147,41,0,94,31,6,67,117,129,158,60,3,0,5,72,74,72,138,102

B-factor: mean 37.23, std 20.91, range [11.1, 137.4]

Foldseek 3Di:
DDQCLALLHDFAQVHFADQPDADPQWDAAPAAALDDDDDQQRIARPLLSVLVNVLQVVCVVVVAHKHWYGAADHLVRLCVVCVVPVCVVNRHRRRDPSNSSFKTFMADVVVVRDFDPVRCVDPNLVCCQLCVVVSQKHQQADDPCCVPRVDHHGSRMIGHNPNCSVVCSVVVHHSCVVVVD/DQAWPPLLALLTDFAPRHFYDLPDADPQWDAAPAAALDDDDDQFRIAHPLLSVLVNVLQVVCVVVVAHKHWYGAADHLVNLCVLCVVVVCVNPAHRRRDPSNNSQKTFMADVCQPGDFDCVRCVDPNLVCCQQCVVVSQKHQQADDPCCVPRVDHHGSRMIGHNPNCSVVCSVVVHHSCVVVVD

Organism: Bacillus anthracis (NCBI:txid1392)

CATH classification: 3.30.1380.10